Protein AF-Q8H8K0-F1 (afdb_monomer_lite)

Organism: Oryza sativa subsp. japonica (NCBI:txid39947)

InterPro domains:
  IPR007642 RNA polymerase Rpb2, domain 2 [PF04561] (46-219)
  IPR015712 DNA-directed RNA polymerase, subunit 2 [PTHR20856] (1-239)
  IPR037034 RNA polymerase Rpb2, domain 2 superfamily [G3DSA:3.90.1110.10] (23-210)

Radius of gyration: 22.29 Å; chains: 1; bounding box: 51×37×73 Å

Foldseek 3Di:
DDQWDQDPNDTHHDDKDKDFDAPDWFWFFAPVQCVVDAFWHRIKTKHWHAAPLRDTWIWIWTAGPVLWIWIWTDAPNDIDTDGLLLVLQLLDWDALVRQLLLLQQDDDPPDDSDRDDPCRPSSNVSSVVSVVVCVVVVNGHNVSSQLVQLVVCCVRDPPNVPPDSNVSSVCCCQVHQNVHDDHSVVSSSVSSVRSNVRVCVVVVVDDGDDRPDVVRMDIDDPVSVVSNVVVVCVPPPDDCVVVVCVVVPDPPPVVVVVVVVVVD

Secondary structure (DSSP, 8-state):
----EEETTEEE-PPPEEEEPBT--EEEE-GGGGGG-TTEEEEEEEEEEE-TTS-EEEEEEEEETTS-EEEEEEETTEEEEEEHHHHHHHHS---HHHHHHHHH----SSSSS---TTTHHHHHHHHHHHHHHHHHTT--SHHHHHHHHHHHHTTTSTT-TTS-HHHHHHHHHHHTSSTT---HHHHHHHHHHHHHHHHHHHTTSSPPP-TTSGGGEEEEPHHHHHHHHHHHTTT-TTTHHHHHHHHTT--THHHHHHHTTS--

pLDDT: mean 82.2, std 19.69, range [31.23, 97.56]

Sequence (264 aa):
MGGYFICGGMERLVRILILQKRNYPMGLIRGSFVNRGAGYTDKAVIIRCVQDDQSSVTIKLYYLLNGSARLGFWLGGREFLLPVGIVLKALIDTSDREIFTSLTCCYSDHYERGKGVVSTQLIGERAQIILDEVRDLSLFTRTECLLHLGKYFRSVMEGFEKDDFETVAEAVLKDYIFVHLQNNHDKFNLLIFMLQKLYAIVDQTASPDKADALQYQEVLLPGHLITVFLKVTKPSAVKLMTFFFSFLKINSIVLQKWHSMLCA

Structure (mmCIF, N/CA/C/O backbone):
data_AF-Q8H8K0-F1
#
_entry.id   AF-Q8H8K0-F1
#
loop_
_atom_site.group_PDB
_atom_site.id
_atom_site.type_symbol
_atom_site.label_atom_id
_atom_site.label_alt_id
_atom_site.label_comp_id
_atom_site.label_asym_id
_atom_site.label_entity_id
_atom_site.label_seq_id
_atom_site.pdbx_PDB_ins_code
_atom_site.Cartn_x
_atom_site.Cartn_y
_atom_site.Cartn_z
_atom_site.occupancy
_atom_site.B_iso_or_equiv
_atom_site.auth_seq_id
_atom_site.auth_comp_id
_atom_site.auth_asym_id
_atom_site.auth_atom_id
_atom_site.pdbx_PDB_model_num
ATOM 1 N N . MET A 1 1 ? 29.983 -11.858 -28.069 1.00 73.56 1 MET A N 1
ATOM 2 C CA . MET A 1 1 ? 29.303 -11.553 -26.787 1.00 73.56 1 MET A CA 1
ATOM 3 C C . MET A 1 1 ? 27.797 -11.666 -26.997 1.00 73.56 1 MET A C 1
ATOM 5 O O . MET A 1 1 ? 27.368 -11.376 -28.102 1.00 73.56 1 MET A O 1
ATOM 9 N N . GLY A 1 2 ? 27.035 -12.156 -26.011 1.00 88.38 2 GLY A N 1
ATOM 10 C CA . GLY A 1 2 ? 25.572 -12.354 -26.092 1.00 88.38 2 GLY A CA 1
ATOM 11 C C . GLY A 1 2 ? 24.766 -11.251 -25.387 1.00 88.38 2 GLY A C 1
ATOM 12 O O . GLY A 1 2 ? 25.321 -10.207 -25.058 1.00 88.38 2 GLY A O 1
ATOM 13 N N . GLY A 1 3 ? 23.472 -11.489 -25.129 1.00 85.88 3 GLY A N 1
ATOM 14 C CA . GLY A 1 3 ? 22.590 -10.550 -24.403 1.00 85.88 3 GLY A CA 1
ATOM 15 C C . GLY A 1 3 ? 21.653 -9.707 -25.280 1.00 85.88 3 GLY A C 1
ATOM 16 O O . GLY A 1 3 ? 21.046 -8.753 -24.796 1.00 85.88 3 GLY A O 1
ATOM 17 N N . TYR A 1 4 ? 21.521 -10.060 -26.556 1.00 90.44 4 TYR A N 1
ATOM 18 C CA . TYR A 1 4 ? 20.572 -9.477 -27.502 1.00 90.44 4 TYR A CA 1
ATOM 19 C C . TYR A 1 4 ? 19.625 -10.556 -28.042 1.00 90.44 4 TYR A C 1
ATOM 21 O O . TYR A 1 4 ? 19.869 -11.754 -27.910 1.00 90.44 4 TYR A O 1
ATOM 29 N N . PHE A 1 5 ? 18.534 -10.117 -28.656 1.00 90.00 5 PHE A N 1
ATOM 30 C CA . PHE A 1 5 ? 17.530 -10.946 -29.309 1.00 90.00 5 PHE A CA 1
ATOM 31 C C . PHE A 1 5 ? 17.617 -10.754 -30.818 1.00 90.00 5 PHE A C 1
ATOM 33 O O . PHE A 1 5 ? 17.837 -9.640 -31.287 1.00 90.00 5 PHE A O 1
ATOM 40 N N . ILE A 1 6 ? 17.402 -11.820 -31.584 1.00 91.75 6 ILE A N 1
ATOM 41 C CA . ILE A 1 6 ? 17.276 -11.735 -33.040 1.00 91.75 6 ILE A CA 1
ATOM 42 C C . ILE A 1 6 ? 15.785 -11.732 -33.371 1.00 91.75 6 ILE A C 1
ATOM 44 O O . ILE A 1 6 ? 15.078 -12.700 -33.100 1.00 91.75 6 ILE A O 1
ATOM 48 N N . CYS A 1 7 ? 15.292 -10.644 -33.958 1.00 87.19 7 CYS A N 1
ATOM 49 C CA . CYS A 1 7 ? 13.897 -10.524 -34.379 1.00 87.19 7 CYS A CA 1
ATOM 50 C C . CYS A 1 7 ? 13.844 -10.132 -35.854 1.00 87.19 7 CYS A C 1
ATOM 52 O O . CYS A 1 7 ? 14.186 -9.003 -36.209 1.00 87.19 7 CYS A O 1
ATOM 54 N N . GLY A 1 8 ? 13.411 -11.063 -36.711 1.00 88.06 8 GLY A N 1
ATOM 55 C CA . GLY A 1 8 ? 13.324 -10.832 -38.156 1.00 88.06 8 GLY A CA 1
ATOM 56 C C . GLY A 1 8 ? 14.678 -10.521 -38.803 1.00 88.06 8 GLY A C 1
ATOM 57 O O . GLY A 1 8 ? 14.751 -9.643 -39.654 1.00 88.06 8 GLY A O 1
ATOM 58 N N . GLY A 1 9 ? 15.751 -11.178 -38.349 1.00 89.94 9 GLY A N 1
ATOM 59 C CA . GLY A 1 9 ? 17.112 -10.980 -38.867 1.00 89.94 9 GLY A CA 1
ATOM 60 C C . GLY A 1 9 ? 17.851 -9.751 -38.326 1.00 89.94 9 GLY A C 1
ATOM 61 O O . GLY A 1 9 ? 19.005 -9.547 -38.679 1.00 89.94 9 GLY A O 1
ATOM 62 N N . MET A 1 10 ? 17.225 -8.949 -37.457 1.00 90.44 10 MET A N 1
ATOM 63 C CA . MET A 1 10 ? 17.871 -7.813 -36.792 1.00 90.44 10 MET A CA 1
ATOM 64 C C . MET A 1 10 ? 18.191 -8.131 -35.333 1.00 90.44 10 MET A C 1
ATOM 66 O O . MET A 1 10 ? 17.341 -8.663 -34.613 1.00 90.44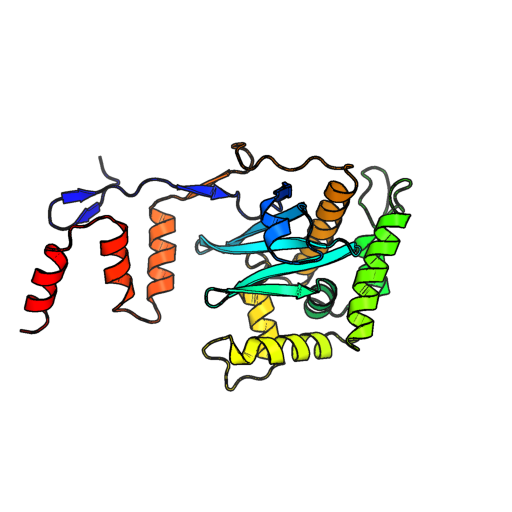 10 MET A O 1
ATOM 70 N N . GLU A 1 11 ? 19.374 -7.721 -34.883 1.00 93.25 11 GLU A N 1
ATOM 71 C CA . GLU A 1 11 ? 19.750 -7.736 -33.471 1.00 93.25 11 GLU A CA 1
ATOM 72 C C . GLU A 1 11 ? 19.026 -6.615 -32.709 1.00 93.25 11 GLU A C 1
ATOM 74 O O . GLU A 1 11 ? 18.981 -5.459 -33.134 1.00 93.25 11 GLU A O 1
ATOM 79 N N . ARG A 1 12 ? 18.425 -6.960 -31.570 1.00 89.12 12 ARG A N 1
ATOM 80 C CA . ARG A 1 12 ? 17.664 -6.055 -30.706 1.00 89.12 12 ARG A CA 1
ATOM 81 C C . ARG A 1 12 ? 18.059 -6.251 -29.256 1.00 89.12 12 ARG A C 1
ATOM 83 O O . ARG A 1 12 ? 18.178 -7.377 -28.787 1.00 89.12 12 ARG A O 1
ATOM 90 N N . LEU A 1 13 ? 18.173 -5.158 -28.514 1.00 89.94 13 LEU A N 1
ATOM 91 C CA . LEU A 1 13 ? 18.451 -5.191 -27.082 1.00 89.94 13 LEU A CA 1
ATOM 92 C C . LEU A 1 13 ? 17.283 -4.592 -26.302 1.00 89.94 13 LEU A C 1
ATOM 94 O O . LEU A 1 13 ? 16.772 -3.521 -26.634 1.00 89.94 13 LEU A O 1
ATOM 98 N N . VAL A 1 14 ? 16.878 -5.286 -25.242 1.00 88.19 14 VAL A N 1
ATOM 99 C CA . VAL A 1 14 ? 15.919 -4.767 -24.269 1.00 88.19 14 VAL A CA 1
ATOM 100 C C . VAL A 1 14 ? 16.689 -3.924 -23.264 1.00 88.19 14 VAL A C 1
ATOM 102 O O . VAL A 1 14 ? 17.615 -4.407 -22.612 1.00 88.19 14 VAL A O 1
ATOM 105 N N . ARG A 1 15 ? 16.319 -2.648 -23.153 1.00 89.69 15 ARG A N 1
ATOM 106 C CA . ARG A 1 15 ? 16.954 -1.738 -22.201 1.00 89.69 15 ARG A CA 1
ATOM 107 C C . ARG A 1 15 ? 16.557 -2.100 -20.779 1.00 89.69 15 ARG A C 1
ATOM 109 O O . ARG A 1 15 ? 15.413 -2.446 -20.500 1.00 89.69 15 ARG A O 1
ATOM 116 N N . ILE A 1 16 ? 17.527 -1.960 -19.894 1.00 91.69 16 ILE A N 1
ATOM 117 C CA . ILE A 1 16 ? 17.333 -2.028 -18.457 1.00 91.69 16 ILE A CA 1
ATOM 118 C C . ILE A 1 16 ? 16.413 -0.875 -18.016 1.00 91.69 16 ILE A C 1
ATOM 120 O O . ILE A 1 16 ? 16.580 0.255 -18.479 1.00 91.69 16 ILE A O 1
ATOM 124 N N . LEU A 1 17 ? 15.458 -1.156 -17.125 1.00 90.25 17 LEU A N 1
ATOM 125 C CA . LEU A 1 17 ? 14.512 -0.161 -16.610 1.00 90.25 17 LEU A CA 1
ATOM 126 C C . LEU A 1 17 ? 14.764 0.112 -15.129 1.00 90.25 17 LEU A C 1
ATOM 128 O O . LEU A 1 17 ? 14.979 -0.815 -14.354 1.00 90.25 17 LEU A O 1
ATOM 132 N N . ILE A 1 18 ? 14.699 1.380 -14.728 1.00 91.56 18 ILE A N 1
ATOM 133 C CA . ILE A 1 18 ? 14.771 1.778 -13.320 1.00 91.56 18 ILE A CA 1
ATOM 134 C C . ILE A 1 18 ? 13.350 1.794 -12.753 1.00 91.56 18 ILE A C 1
ATOM 136 O O . ILE A 1 18 ? 12.454 2.421 -13.317 1.00 91.56 18 ILE A O 1
ATOM 140 N N . LEU A 1 19 ? 13.147 1.094 -11.642 1.00 91.88 19 LEU A N 1
ATOM 141 C CA . LEU A 1 19 ? 11.894 0.992 -10.905 1.00 91.88 19 LEU A CA 1
ATOM 142 C C . LEU A 1 19 ? 12.071 1.461 -9.462 1.00 91.88 19 LEU A C 1
ATOM 144 O O . LEU A 1 19 ? 13.181 1.596 -8.956 1.00 91.88 19 LEU A O 1
ATOM 148 N N . GLN A 1 20 ? 10.949 1.651 -8.771 1.00 92.88 20 GLN A N 1
ATOM 149 C CA . GLN A 1 20 ? 10.941 1.806 -7.322 1.00 92.88 20 GLN A CA 1
ATOM 150 C C . GLN A 1 20 ? 11.468 0.531 -6.644 1.00 92.88 20 GLN A C 1
ATOM 152 O O . GLN A 1 20 ? 11.136 -0.591 -7.055 1.00 92.88 20 GLN A O 1
ATOM 157 N N . LYS A 1 21 ? 12.244 0.708 -5.573 1.00 94.50 21 LYS A N 1
ATOM 158 C CA . LYS A 1 21 ? 12.763 -0.381 -4.744 1.00 94.50 21 LYS A CA 1
ATOM 159 C C . LYS A 1 21 ? 11.645 -1.302 -4.259 1.00 94.50 21 LYS A C 1
ATOM 161 O O . LYS A 1 21 ? 10.624 -0.845 -3.741 1.00 94.50 21 LYS A O 1
ATOM 166 N N . ARG A 1 22 ? 11.846 -2.610 -4.437 1.00 93.94 22 ARG A N 1
ATOM 167 C CA . ARG A 1 22 ? 10.912 -3.639 -3.967 1.00 93.94 22 ARG A CA 1
ATOM 168 C C . ARG A 1 22 ? 10.806 -3.678 -2.444 1.00 93.94 22 ARG A C 1
ATOM 170 O O . ARG A 1 22 ? 11.792 -3.465 -1.745 1.00 93.94 22 ARG A O 1
ATOM 177 N N . ASN A 1 23 ? 9.610 -4.002 -1.961 1.00 95.00 23 ASN A N 1
ATOM 178 C CA . ASN A 1 23 ? 9.272 -4.323 -0.572 1.00 95.00 23 ASN A CA 1
ATOM 179 C C . ASN A 1 23 ? 9.732 -3.269 0.454 1.00 95.00 23 ASN A C 1
ATOM 181 O O . ASN A 1 23 ? 9.983 -3.588 1.610 1.00 95.00 23 ASN A O 1
ATOM 185 N N . TYR A 1 24 ? 9.836 -2.004 0.034 1.00 96.12 24 TYR A N 1
ATOM 186 C CA . TYR A 1 24 ? 10.202 -0.887 0.899 1.00 96.12 24 TYR A CA 1
ATOM 187 C C . TYR A 1 24 ? 9.085 0.171 0.894 1.00 96.12 24 TYR A C 1
ATOM 189 O O . TYR A 1 24 ? 8.768 0.706 -0.175 1.00 96.12 24 TYR A O 1
ATOM 197 N N . PRO A 1 25 ? 8.463 0.477 2.049 1.00 96.50 25 PRO A N 1
ATOM 198 C CA . PRO A 1 25 ? 7.413 1.484 2.130 1.00 96.50 25 PRO A CA 1
ATOM 199 C C . PRO A 1 25 ? 8.025 2.882 2.060 1.00 96.50 25 PRO A C 1
ATOM 201 O O . PRO A 1 25 ? 8.658 3.343 3.008 1.00 96.50 25 PRO A O 1
ATOM 204 N N . MET A 1 26 ? 7.836 3.565 0.934 1.00 96.06 26 MET A N 1
ATOM 205 C CA . MET A 1 26 ? 8.359 4.908 0.693 1.00 96.06 26 MET A CA 1
ATOM 206 C C . MET A 1 26 ? 7.352 5.981 1.070 1.00 96.06 26 MET A C 1
ATOM 208 O O . MET A 1 26 ? 6.245 6.004 0.538 1.00 96.06 26 MET A O 1
ATOM 212 N N . GLY A 1 27 ? 7.758 6.901 1.932 1.00 96.38 27 GLY A N 1
ATOM 213 C CA . GLY A 1 27 ? 7.011 8.105 2.256 1.00 96.38 27 GLY A CA 1
ATOM 214 C C . GLY A 1 27 ? 7.176 9.166 1.182 1.00 96.38 27 GLY A C 1
ATOM 215 O O . GLY A 1 27 ? 8.293 9.584 0.914 1.00 96.38 27 GLY A O 1
ATOM 216 N N . LEU A 1 28 ? 6.095 9.619 0.561 1.00 95.25 28 LEU A N 1
ATOM 217 C CA . LEU A 1 28 ? 6.145 10.568 -0.546 1.00 95.25 28 LEU A CA 1
ATOM 218 C C . LEU A 1 28 ? 5.219 11.752 -0.293 1.00 95.25 28 LEU A C 1
ATOM 220 O O . LEU A 1 28 ? 4.077 11.585 0.136 1.00 95.25 28 LEU A O 1
ATOM 224 N N . ILE A 1 29 ? 5.706 12.937 -0.656 1.00 95.38 29 ILE A N 1
ATOM 225 C CA . ILE A 1 29 ? 4.908 14.158 -0.742 1.00 95.38 29 ILE A CA 1
ATOM 226 C C . ILE A 1 29 ? 4.832 14.551 -2.215 1.00 95.38 29 ILE A C 1
ATOM 228 O O . ILE A 1 29 ? 5.855 14.828 -2.844 1.00 95.38 29 ILE A O 1
ATOM 232 N N . ARG A 1 30 ? 3.635 14.496 -2.803 1.00 93.44 30 ARG A N 1
ATOM 233 C CA . ARG A 1 30 ? 3.390 14.827 -4.211 1.00 93.44 30 ARG A CA 1
ATOM 234 C C . ARG A 1 30 ? 2.055 15.548 -4.359 1.00 93.44 30 ARG A C 1
ATOM 236 O O . ARG A 1 30 ? 1.008 14.988 -4.047 1.00 93.44 30 ARG A O 1
ATOM 243 N N . GLY A 1 31 ? 2.081 16.738 -4.962 1.00 92.19 31 GLY A N 1
ATOM 244 C CA . GLY A 1 31 ? 0.867 17.525 -5.224 1.00 92.19 31 GLY A CA 1
ATOM 245 C C . GLY A 1 31 ? -0.168 16.800 -6.094 1.00 92.19 31 GLY A C 1
ATOM 246 O O . GLY A 1 31 ? -1.363 17.029 -5.957 1.00 92.19 31 GLY A O 1
ATOM 247 N N . SER A 1 32 ? 0.260 15.841 -6.923 1.00 92.12 32 SER A N 1
ATOM 248 C CA . SER A 1 32 ? -0.650 15.028 -7.738 1.00 92.12 32 SER A CA 1
ATOM 249 C C . SER A 1 32 ? -1.569 14.105 -6.930 1.00 92.12 32 SER A C 1
ATOM 251 O O . SER A 1 32 ? -2.549 13.608 -7.481 1.00 92.12 32 SER A O 1
ATOM 253 N N . PHE A 1 33 ? -1.292 13.859 -5.645 1.00 93.25 33 PHE A N 1
ATOM 254 C CA . PHE A 1 33 ? -2.179 13.063 -4.793 1.00 93.25 33 PHE A CA 1
ATOM 255 C C . PHE A 1 33 ? -3.460 13.811 -4.420 1.00 93.25 33 PHE A C 1
ATOM 257 O O . PHE A 1 33 ? -4.511 13.178 -4.347 1.00 93.25 33 PHE A O 1
ATOM 264 N N . VAL A 1 34 ? -3.399 15.141 -4.315 1.00 93.62 34 VAL A N 1
ATOM 265 C CA . VAL A 1 34 ? -4.561 16.005 -4.049 1.00 93.62 34 VAL A CA 1
ATOM 266 C C . VAL A 1 34 ? -5.587 15.918 -5.184 1.00 93.62 34 VAL A C 1
ATOM 268 O O . VAL A 1 34 ? -6.790 15.915 -4.947 1.00 93.62 34 VAL A O 1
ATOM 271 N N . ASN A 1 35 ? -5.122 15.731 -6.424 1.00 90.88 35 ASN A N 1
ATOM 272 C CA . ASN A 1 35 ? -5.981 15.651 -7.609 1.00 90.88 35 ASN A CA 1
ATOM 273 C C . ASN A 1 35 ? -6.883 14.401 -7.650 1.00 90.88 35 ASN A C 1
ATOM 275 O O . ASN A 1 35 ? -7.688 14.275 -8.570 1.00 90.88 35 ASN A O 1
ATOM 279 N N . ARG A 1 36 ? -6.761 13.462 -6.696 1.00 87.25 36 ARG A N 1
ATOM 280 C CA . ARG A 1 36 ? -7.647 12.286 -6.621 1.00 87.25 36 ARG A CA 1
ATOM 281 C C . ARG A 1 36 ? -9.075 12.630 -6.218 1.00 87.25 36 ARG A C 1
ATOM 283 O O . ARG A 1 36 ? -9.987 11.906 -6.604 1.00 87.25 36 ARG A O 1
ATOM 290 N N . GLY A 1 37 ? -9.274 13.690 -5.443 1.00 88.12 37 GLY A N 1
ATOM 291 C CA . GLY A 1 37 ? -10.603 14.094 -5.007 1.00 88.12 37 GLY A CA 1
ATOM 292 C C . GLY A 1 37 ? -10.583 14.987 -3.775 1.00 88.12 37 GLY A C 1
ATOM 293 O O . GLY A 1 37 ? -9.548 15.189 -3.138 1.00 88.12 37 GLY A O 1
ATOM 294 N N . ALA A 1 38 ? -11.759 15.500 -3.421 1.00 85.56 38 ALA A N 1
ATOM 295 C CA . ALA A 1 38 ? -11.935 16.281 -2.206 1.00 85.56 38 ALA A CA 1
ATOM 296 C C . ALA A 1 38 ? -11.568 15.441 -0.969 1.00 85.56 38 ALA A C 1
ATOM 298 O O . ALA A 1 38 ? -11.927 14.268 -0.872 1.00 85.56 38 ALA A O 1
ATOM 299 N N . GLY A 1 39 ? -10.832 16.038 -0.031 1.00 90.75 39 GLY A N 1
ATOM 300 C CA . GLY A 1 39 ? -10.391 15.362 1.191 1.00 90.75 39 GLY A CA 1
ATOM 301 C C . GLY A 1 39 ? -9.023 14.677 1.104 1.00 90.75 39 GLY A C 1
ATOM 302 O O . GLY A 1 39 ? -8.500 14.295 2.147 1.00 90.75 39 GLY A O 1
ATOM 303 N N . TYR A 1 40 ? -8.414 14.543 -0.079 1.00 94.38 40 TYR A N 1
ATOM 304 C CA . TYR A 1 40 ? -7.066 13.975 -0.215 1.00 94.38 40 TYR A CA 1
ATOM 305 C C . TYR A 1 40 ? -5.978 15.006 0.077 1.00 94.38 40 TYR A C 1
ATOM 307 O O . TYR A 1 40 ? -6.105 16.184 -0.254 1.00 94.38 40 TYR A O 1
ATOM 315 N N . THR A 1 41 ? -4.878 14.539 0.667 1.00 95.62 41 THR A N 1
ATOM 316 C CA . THR A 1 41 ? -3.684 15.356 0.905 1.00 95.62 41 THR A CA 1
ATOM 317 C C . THR A 1 41 ? -2.567 15.033 -0.083 1.00 95.62 41 THR A C 1
ATOM 319 O O . THR A 1 41 ? -2.651 14.108 -0.892 1.00 95.62 41 THR A O 1
ATOM 322 N N . ASP A 1 42 ? -1.489 15.803 -0.003 1.00 96.06 42 ASP A N 1
ATOM 323 C CA . ASP A 1 42 ? -0.263 15.604 -0.764 1.00 96.06 42 ASP A CA 1
ATOM 324 C C . ASP A 1 42 ? 0.615 14.460 -0.229 1.00 96.06 42 ASP A C 1
ATOM 326 O O . ASP A 1 42 ? 1.653 14.179 -0.825 1.00 96.06 42 ASP A O 1
ATOM 330 N N . LYS A 1 43 ? 0.224 13.782 0.860 1.00 95.94 43 LYS A N 1
ATOM 331 C CA . LYS A 1 43 ? 1.047 12.784 1.562 1.00 95.94 43 LYS A CA 1
ATOM 332 C C . LYS A 1 43 ? 0.530 11.369 1.333 1.00 95.94 43 LYS A C 1
ATOM 334 O O . LYS A 1 43 ? -0.656 11.081 1.511 1.00 95.94 43 LYS A O 1
ATOM 339 N N . ALA A 1 44 ? 1.439 10.466 0.978 1.00 96.75 44 ALA A N 1
ATOM 340 C CA . ALA A 1 44 ? 1.141 9.044 0.875 1.00 96.75 44 ALA A CA 1
ATOM 341 C C . ALA A 1 44 ? 2.372 8.183 1.174 1.00 96.75 44 ALA A C 1
ATOM 343 O O . ALA A 1 44 ? 3.505 8.603 0.944 1.00 96.75 44 ALA A O 1
ATOM 344 N N . VAL A 1 45 ? 2.148 6.945 1.610 1.00 97.50 45 VAL A N 1
ATOM 345 C CA . VAL A 1 45 ? 3.190 5.912 1.680 1.00 97.50 45 VAL A CA 1
ATOM 346 C C . VAL A 1 45 ? 2.941 4.893 0.573 1.00 97.50 45 VAL A C 1
ATOM 348 O O . VAL A 1 45 ? 1.850 4.347 0.461 1.00 97.50 45 VAL A O 1
ATOM 351 N N . ILE A 1 46 ? 3.938 4.631 -0.268 1.00 96.81 46 ILE A N 1
ATOM 352 C CA . ILE A 1 46 ? 3.830 3.727 -1.419 1.00 96.81 46 ILE A CA 1
ATOM 353 C C . ILE A 1 46 ? 4.824 2.584 -1.272 1.00 96.81 46 ILE A C 1
ATOM 355 O O . ILE A 1 46 ? 6.014 2.820 -1.077 1.00 96.81 46 ILE A O 1
ATOM 359 N N . ILE A 1 47 ? 4.360 1.353 -1.454 1.00 97.31 47 ILE A N 1
ATOM 360 C CA . ILE A 1 47 ? 5.203 0.158 -1.484 1.00 97.31 47 ILE A CA 1
ATOM 361 C C . ILE A 1 47 ? 4.973 -0.620 -2.779 1.00 97.31 47 ILE A C 1
ATOM 363 O O . ILE A 1 47 ? 3.838 -0.855 -3.195 1.00 97.31 47 ILE A O 1
ATOM 367 N N . ARG A 1 48 ? 6.063 -1.035 -3.429 1.00 95.81 48 ARG A N 1
ATOM 368 C CA . ARG A 1 48 ? 6.028 -1.995 -4.538 1.00 95.81 48 ARG A CA 1
ATOM 369 C C . ARG A 1 48 ? 6.314 -3.384 -3.980 1.00 95.81 48 ARG A C 1
ATOM 371 O O . ARG A 1 48 ? 7.462 -3.697 -3.686 1.00 95.81 48 ARG A O 1
ATOM 378 N N . CYS A 1 49 ? 5.283 -4.203 -3.839 1.00 95.31 49 CYS A N 1
ATOM 379 C CA . CYS A 1 49 ? 5.396 -5.579 -3.377 1.00 95.31 49 CYS A CA 1
ATOM 380 C C . CYS A 1 49 ? 5.751 -6.488 -4.553 1.00 95.31 49 CYS A C 1
ATOM 382 O O . CYS A 1 49 ? 5.049 -6.465 -5.560 1.00 95.31 49 CYS A O 1
ATOM 384 N N . VAL A 1 50 ? 6.826 -7.266 -4.445 1.00 93.62 50 VAL A N 1
ATOM 385 C CA . VAL A 1 50 ? 7.294 -8.172 -5.508 1.00 93.62 50 VAL A CA 1
ATOM 386 C C . VAL A 1 50 ? 7.241 -9.610 -5.004 1.00 93.62 50 VAL A C 1
ATOM 388 O O . VAL A 1 50 ? 7.790 -9.893 -3.940 1.00 93.62 50 VAL A O 1
ATOM 391 N N . GLN A 1 51 ? 6.575 -10.483 -5.759 1.00 90.94 51 GLN A N 1
ATOM 392 C CA . GLN A 1 51 ? 6.525 -11.928 -5.532 1.00 90.94 51 GLN A CA 1
ATOM 393 C C . GLN A 1 51 ? 7.811 -12.613 -6.026 1.00 90.94 51 GLN A C 1
ATOM 395 O O . GLN A 1 51 ? 8.600 -12.033 -6.778 1.00 90.94 51 GLN A O 1
ATOM 400 N N . ASP A 1 52 ? 7.998 -13.878 -5.651 1.00 88.06 52 ASP A N 1
ATOM 401 C CA . ASP A 1 52 ? 9.165 -14.680 -6.050 1.00 88.06 52 ASP A CA 1
ATOM 402 C C . ASP A 1 52 ? 9.289 -14.839 -7.574 1.00 88.06 52 ASP A C 1
ATOM 404 O O . ASP A 1 52 ? 10.387 -14.914 -8.126 1.00 88.06 52 ASP A O 1
ATOM 408 N N . ASP A 1 53 ? 8.161 -14.797 -8.280 1.00 85.88 53 ASP A N 1
ATOM 409 C CA . ASP A 1 53 ? 8.082 -14.884 -9.737 1.00 85.88 53 ASP A CA 1
ATOM 410 C C . ASP A 1 53 ? 8.299 -13.546 -10.470 1.00 85.88 53 ASP A C 1
ATOM 412 O O . ASP A 1 53 ? 8.041 -13.440 -11.671 1.00 85.88 53 ASP A O 1
ATOM 416 N N . GLN A 1 54 ? 8.773 -12.521 -9.754 1.00 87.50 54 GLN A N 1
ATOM 417 C CA . GLN A 1 54 ? 9.004 -11.154 -10.235 1.00 87.50 54 GLN A CA 1
ATOM 418 C C . GLN A 1 54 ? 7.740 -10.368 -10.609 1.00 87.50 54 GLN A C 1
ATOM 420 O O . GLN A 1 54 ? 7.852 -9.206 -11.016 1.00 87.50 54 GLN A O 1
ATOM 425 N N . SER A 1 55 ? 6.541 -10.933 -10.439 1.00 87.31 55 SER A N 1
ATOM 426 C CA . SER A 1 55 ? 5.312 -10.153 -10.550 1.00 87.31 55 SER A CA 1
ATOM 427 C C . SER A 1 55 ? 5.213 -9.170 -9.383 1.00 87.31 55 SER A C 1
ATOM 429 O O . SER A 1 55 ? 5.661 -9.445 -8.268 1.00 87.31 55 SER A O 1
ATOM 431 N N . SER A 1 56 ? 4.693 -7.971 -9.646 1.00 90.81 56 SER A N 1
ATOM 432 C CA . SER A 1 56 ? 4.665 -6.916 -8.636 1.00 90.81 56 SER A CA 1
ATOM 433 C C . SER A 1 56 ? 3.333 -6.202 -8.568 1.00 90.81 56 SER A C 1
ATOM 435 O O . SER A 1 56 ? 2.778 -5.837 -9.602 1.00 90.81 56 SER A O 1
ATOM 437 N N . VAL A 1 57 ? 2.893 -5.921 -7.346 1.00 93.19 57 VAL A N 1
ATOM 438 C CA . VAL A 1 57 ? 1.704 -5.126 -7.045 1.00 93.19 57 VAL A CA 1
ATOM 439 C C . VAL A 1 57 ? 2.129 -3.904 -6.243 1.00 93.19 57 VAL A C 1
ATOM 441 O O . VAL A 1 57 ? 2.855 -4.007 -5.255 1.00 93.19 57 VAL A O 1
ATOM 444 N N . THR A 1 58 ? 1.697 -2.724 -6.678 1.00 94.81 58 THR A N 1
ATOM 445 C CA . THR A 1 58 ? 1.959 -1.475 -5.958 1.00 94.81 58 THR A CA 1
ATOM 446 C C . THR A 1 58 ? 0.769 -1.124 -5.082 1.00 94.81 58 THR A C 1
ATOM 448 O O . THR A 1 58 ? -0.346 -0.979 -5.581 1.00 94.81 58 THR A O 1
ATOM 451 N N . ILE A 1 59 ? 1.035 -0.928 -3.794 1.00 96.75 59 ILE A N 1
ATOM 452 C CA . ILE A 1 59 ? 0.056 -0.507 -2.794 1.00 96.75 59 ILE A CA 1
ATOM 453 C C . ILE A 1 59 ? 0.387 0.913 -2.364 1.00 96.75 59 ILE A C 1
ATOM 455 O O . ILE A 1 59 ? 1.553 1.264 -2.163 1.00 96.75 59 ILE A O 1
ATOM 459 N N . LYS A 1 60 ? -0.645 1.741 -2.240 1.00 96.50 60 LYS A N 1
ATOM 460 C CA . LYS A 1 60 ? -0.523 3.158 -1.903 1.00 96.50 60 LYS A CA 1
ATOM 461 C C . LYS A 1 60 ? -1.434 3.478 -0.734 1.00 96.50 60 LYS A C 1
ATOM 463 O O . LYS A 1 60 ? -2.618 3.195 -0.785 1.00 96.50 60 LYS A O 1
ATOM 468 N N . LEU A 1 61 ? -0.892 4.079 0.306 1.00 97.56 61 LEU A N 1
ATOM 469 C CA . LEU A 1 61 ? -1.619 4.464 1.501 1.00 97.56 61 LEU A CA 1
ATOM 470 C C . LEU A 1 61 ? -1.733 5.986 1.527 1.00 97.56 61 LEU A C 1
ATOM 472 O O . LEU A 1 61 ? -0.730 6.674 1.707 1.00 97.56 61 LEU A O 1
ATOM 476 N N . TYR A 1 62 ? -2.936 6.502 1.301 1.00 97.19 62 TYR A N 1
ATOM 477 C CA . TYR A 1 62 ? -3.215 7.935 1.230 1.00 97.19 62 TYR A CA 1
ATOM 478 C C . TYR A 1 62 ? -3.657 8.476 2.577 1.00 97.19 62 TYR A C 1
ATOM 480 O O . TYR A 1 62 ? -4.520 7.874 3.215 1.00 97.19 62 TYR A O 1
ATOM 488 N N . TYR A 1 63 ? -3.127 9.637 2.957 1.00 96.50 63 TYR A N 1
ATOM 489 C CA . TYR A 1 63 ? -3.634 10.394 4.096 1.00 96.50 63 TYR A CA 1
ATOM 490 C C . TYR A 1 63 ? -4.753 11.343 3.660 1.00 96.50 63 TYR A C 1
ATOM 492 O O . TYR A 1 63 ? -4.619 12.050 2.651 1.00 96.50 63 TYR A O 1
ATOM 500 N N . LEU A 1 64 ? -5.847 11.365 4.418 1.00 95.81 64 LEU A N 1
ATOM 501 C CA . LEU A 1 64 ? -6.987 12.246 4.184 1.00 95.81 64 LEU A CA 1
ATOM 502 C C . LEU A 1 64 ? -6.996 13.400 5.193 1.00 95.81 64 LEU A C 1
ATOM 504 O O . LEU A 1 64 ? -6.497 13.286 6.309 1.00 95.81 64 LEU A O 1
ATOM 508 N N . LEU A 1 65 ? -7.608 14.519 4.805 1.00 93.06 65 LEU A N 1
ATOM 509 C CA . LEU A 1 65 ? -7.736 15.721 5.636 1.00 93.06 65 LEU A CA 1
ATOM 510 C C . LEU A 1 65 ? -8.507 15.469 6.937 1.00 93.06 65 LEU A C 1
ATOM 512 O O . LEU A 1 65 ? -8.263 16.152 7.924 1.00 93.06 65 LEU A O 1
ATOM 516 N N . ASN A 1 66 ? -9.404 14.481 6.949 1.00 90.94 66 ASN A N 1
ATOM 517 C CA . ASN A 1 66 ? -10.157 14.087 8.137 1.00 90.94 66 ASN A CA 1
ATOM 518 C C . ASN A 1 66 ? -9.344 13.240 9.134 1.00 90.94 66 ASN A C 1
ATOM 520 O O . ASN A 1 66 ? -9.899 12.834 10.141 1.00 90.94 66 ASN A O 1
ATOM 524 N N . GLY A 1 67 ? -8.072 12.924 8.862 1.00 90.56 67 GLY A N 1
ATOM 525 C CA . GLY A 1 67 ? -7.236 12.088 9.732 1.00 90.56 67 GLY A CA 1
ATOM 526 C C . GLY A 1 67 ? -7.311 10.580 9.459 1.00 90.56 67 GLY A C 1
ATOM 527 O O . GLY A 1 67 ? -6.470 9.833 9.965 1.00 90.56 67 GLY A O 1
ATOM 528 N N . SER A 1 68 ? -8.253 10.134 8.618 1.00 93.81 68 SER A N 1
ATOM 529 C CA . SER A 1 68 ? -8.337 8.745 8.153 1.00 93.81 68 SER A CA 1
ATOM 530 C C . SER A 1 68 ? -7.309 8.465 7.044 1.00 93.81 68 SER A C 1
ATOM 532 O O . SER A 1 68 ? -6.605 9.353 6.546 1.00 93.81 68 SER A O 1
ATOM 534 N N . ALA A 1 69 ? -7.217 7.201 6.643 1.00 95.75 69 ALA A N 1
ATOM 535 C CA . ALA A 1 69 ? -6.341 6.741 5.581 1.00 95.75 69 ALA A CA 1
ATOM 536 C C . ALA A 1 69 ? -7.065 5.782 4.625 1.00 95.75 69 ALA A C 1
ATOM 538 O O . ALA A 1 69 ? -7.954 5.019 5.016 1.00 95.75 69 ALA A O 1
ATOM 539 N N . ARG A 1 70 ? -6.659 5.802 3.349 1.00 96.31 70 ARG A N 1
ATOM 540 C CA . ARG A 1 70 ? -7.187 4.919 2.295 1.00 96.31 70 ARG A CA 1
ATOM 541 C C . ARG A 1 70 ? -6.081 4.056 1.718 1.00 96.31 70 ARG A C 1
ATOM 543 O O . ARG A 1 70 ? -5.065 4.582 1.264 1.00 96.31 70 ARG A O 1
ATOM 550 N N . LEU A 1 71 ? -6.297 2.746 1.693 1.00 97.12 71 LEU A N 1
ATOM 551 C CA . LEU A 1 71 ? -5.407 1.797 1.041 1.00 97.12 71 LEU A CA 1
ATOM 552 C C . LEU A 1 71 ? -5.833 1.606 -0.412 1.00 97.12 71 LEU A C 1
ATOM 554 O O . LEU A 1 71 ? -6.951 1.190 -0.693 1.00 97.12 71 LEU A O 1
ATOM 558 N N . GLY A 1 72 ? -4.918 1.903 -1.322 1.00 95.50 72 GLY A N 1
ATOM 559 C CA . GLY A 1 72 ? -5.095 1.852 -2.758 1.00 95.50 72 GLY A CA 1
ATOM 560 C C . GLY A 1 72 ? -4.309 0.732 -3.420 1.00 95.50 72 GLY A C 1
ATOM 561 O O . GLY A 1 72 ? -3.112 0.590 -3.167 1.00 95.50 72 GLY A O 1
ATOM 562 N N . PHE A 1 73 ? -4.952 -0.014 -4.313 1.00 94.50 73 PHE A N 1
ATOM 563 C CA . PHE A 1 73 ? -4.300 -0.996 -5.181 1.00 94.50 73 PHE A CA 1
ATOM 564 C C . PHE A 1 73 ? -4.965 -1.036 -6.561 1.00 94.50 73 PHE A C 1
ATOM 566 O O . PHE A 1 73 ? -6.090 -0.572 -6.745 1.00 94.50 73 PHE A O 1
ATOM 573 N N . TRP A 1 74 ? -4.247 -1.563 -7.552 1.00 90.25 74 TRP A N 1
ATOM 574 C CA . TRP A 1 74 ? -4.717 -1.641 -8.935 1.00 90.25 74 TRP A CA 1
ATOM 575 C C . TRP A 1 74 ? -5.321 -3.010 -9.239 1.00 90.25 74 TRP A C 1
ATOM 577 O O . TRP A 1 74 ? -4.677 -4.032 -9.014 1.00 90.25 74 TRP A O 1
ATOM 587 N N . LEU A 1 75 ? -6.532 -3.018 -9.795 1.00 87.31 75 LEU A N 1
ATOM 588 C CA . LEU A 1 75 ? -7.256 -4.217 -10.218 1.00 87.31 75 LEU A CA 1
ATOM 589 C C . LEU A 1 75 ? -8.116 -3.878 -11.448 1.00 87.31 75 LEU A C 1
ATOM 591 O O . LEU A 1 75 ? -8.818 -2.870 -11.460 1.00 87.31 75 LEU A O 1
ATOM 595 N N . GLY A 1 76 ? -8.053 -4.700 -12.502 1.00 80.75 76 GLY A N 1
ATOM 596 C CA . GLY A 1 76 ? -8.899 -4.536 -13.697 1.00 80.75 76 GLY A CA 1
ATOM 597 C C . GLY A 1 76 ? -8.740 -3.189 -14.419 1.00 80.75 76 GLY A C 1
ATOM 598 O O . GLY A 1 76 ? -9.715 -2.629 -14.907 1.00 80.75 76 GLY A O 1
ATOM 599 N N . GLY A 1 77 ? -7.530 -2.614 -14.431 1.00 82.19 77 GLY A N 1
ATOM 600 C CA . GLY A 1 77 ? -7.258 -1.328 -15.090 1.00 82.19 77 GLY A CA 1
ATOM 601 C C . GLY A 1 77 ? -7.743 -0.086 -14.331 1.00 82.19 77 GLY A C 1
ATOM 602 O O . GLY A 1 77 ? -7.615 1.023 -14.848 1.00 82.19 77 GLY A O 1
ATOM 603 N N . ARG A 1 78 ? -8.251 -0.244 -13.104 1.00 88.56 78 ARG A N 1
ATOM 604 C CA . ARG A 1 78 ? -8.638 0.858 -12.214 1.00 88.56 78 ARG A CA 1
ATOM 605 C C . ARG A 1 78 ? -7.991 0.725 -10.838 1.00 88.56 78 ARG A C 1
ATOM 607 O O . ARG A 1 78 ? -7.588 -0.360 -10.422 1.00 88.56 78 ARG A O 1
ATOM 614 N N . GLU A 1 79 ? -7.870 1.848 -10.142 1.00 91.00 79 GLU A N 1
ATOM 615 C CA . GLU A 1 79 ? -7.374 1.890 -8.767 1.00 91.00 79 GLU A CA 1
ATOM 616 C C . GLU A 1 79 ? -8.559 1.851 -7.801 1.00 91.00 79 GLU A C 1
ATOM 618 O O . GLU A 1 79 ? -9.466 2.678 -7.890 1.00 91.00 79 GLU A O 1
ATOM 623 N N . PHE A 1 80 ? -8.545 0.892 -6.884 1.00 93.75 80 PHE A N 1
ATOM 624 C CA . PHE A 1 80 ? -9.530 0.769 -5.818 1.00 93.75 80 PHE A CA 1
ATOM 625 C C . PHE A 1 80 ? -8.972 1.299 -4.519 1.00 93.75 80 PHE A C 1
ATOM 627 O O . PHE A 1 80 ? -7.796 1.095 -4.241 1.00 93.75 80 PHE A O 1
ATOM 634 N N . LEU A 1 81 ? -9.825 1.945 -3.726 1.00 94.38 81 LEU A N 1
ATOM 635 C CA . LEU A 1 81 ? -9.461 2.602 -2.477 1.00 94.38 81 LEU A CA 1
ATOM 636 C C . LEU A 1 81 ? -10.343 2.052 -1.359 1.00 94.38 81 LEU A C 1
ATOM 638 O O . LEU A 1 81 ? -11.562 2.197 -1.400 1.00 94.38 81 LEU A O 1
ATOM 642 N N . LEU A 1 82 ? -9.722 1.427 -0.366 1.00 94.88 82 LEU A N 1
ATOM 643 C CA . LEU A 1 82 ? -10.397 0.819 0.774 1.00 94.88 82 LEU A CA 1
ATOM 644 C C . LEU A 1 82 ? -10.116 1.613 2.058 1.00 94.88 82 LEU A C 1
ATOM 646 O O . LEU A 1 82 ? -8.981 2.059 2.257 1.00 94.88 82 LEU A O 1
ATOM 650 N N . PRO A 1 83 ? -11.109 1.786 2.952 1.00 95.25 83 PRO A N 1
ATOM 651 C CA . PRO A 1 83 ? -10.848 2.236 4.316 1.00 95.25 83 PRO A CA 1
ATOM 652 C C . PRO A 1 83 ? -9.863 1.286 5.000 1.00 95.25 83 PRO A C 1
ATOM 654 O O . PRO A 1 83 ? -10.053 0.067 4.989 1.00 95.25 83 PRO A O 1
ATOM 657 N N . VAL A 1 84 ? -8.812 1.834 5.607 1.00 95.44 84 VAL A N 1
ATOM 658 C CA . VAL A 1 84 ? -7.736 1.007 6.176 1.00 95.44 84 VAL A CA 1
ATOM 659 C C . VAL A 1 84 ? -8.221 0.171 7.361 1.00 95.44 84 VAL A C 1
ATOM 661 O O . VAL A 1 84 ? -7.783 -0.967 7.513 1.00 95.44 84 VAL A O 1
ATOM 664 N N . GLY A 1 85 ? -9.176 0.684 8.142 1.00 94.19 85 GLY A N 1
ATOM 665 C CA . GLY A 1 85 ? -9.775 -0.055 9.254 1.00 94.19 85 GLY A CA 1
ATOM 666 C C . GLY A 1 85 ? -10.438 -1.369 8.818 1.00 94.19 85 GLY A C 1
ATOM 667 O O . GLY A 1 85 ? -10.240 -2.390 9.473 1.00 94.19 85 GLY A O 1
ATOM 668 N N . ILE A 1 86 ? -11.129 -1.384 7.667 1.00 95.19 86 ILE A N 1
ATOM 669 C CA . ILE A 1 86 ? -11.725 -2.615 7.114 1.00 95.19 86 ILE A CA 1
ATOM 670 C C . ILE A 1 86 ? -10.631 -3.613 6.736 1.00 95.19 86 ILE A C 1
ATOM 672 O O . ILE A 1 86 ? -10.751 -4.798 7.029 1.00 95.19 86 ILE A O 1
ATOM 676 N N . VAL A 1 87 ? -9.549 -3.148 6.102 1.00 95.69 87 VAL A N 1
ATOM 677 C CA . VAL A 1 87 ? -8.449 -4.031 5.686 1.00 95.69 87 VAL A CA 1
ATOM 678 C C . VAL A 1 87 ? -7.757 -4.652 6.902 1.00 95.69 87 VAL A C 1
ATOM 680 O O . VAL A 1 87 ? -7.486 -5.849 6.893 1.00 95.69 87 VAL A O 1
ATOM 683 N N . LEU A 1 88 ? -7.516 -3.875 7.964 1.00 95.25 88 LEU A N 1
ATOM 684 C CA . LEU A 1 88 ? -6.912 -4.373 9.205 1.00 95.25 88 LEU A CA 1
ATOM 685 C C . LEU A 1 88 ? -7.756 -5.483 9.847 1.00 95.25 88 LEU A C 1
ATOM 687 O O . LEU A 1 88 ? -7.219 -6.554 10.124 1.00 95.25 88 LEU A O 1
ATOM 691 N N . LYS A 1 89 ? -9.070 -5.265 9.999 1.00 94.62 89 LYS A N 1
ATOM 692 C CA . LYS A 1 89 ? -9.996 -6.274 10.545 1.00 94.62 89 LYS A CA 1
ATOM 693 C C . LYS A 1 89 ? -10.201 -7.482 9.629 1.00 94.62 89 LYS A C 1
ATOM 695 O O . LYS A 1 89 ? -10.471 -8.578 10.105 1.00 94.62 89 LYS A O 1
ATOM 700 N N . ALA A 1 90 ? -10.091 -7.307 8.312 1.00 95.12 90 ALA A N 1
ATOM 701 C CA . ALA A 1 90 ? -10.242 -8.409 7.363 1.00 95.12 90 ALA A CA 1
ATOM 702 C C . ALA A 1 90 ? -9.025 -9.356 7.364 1.00 95.12 90 ALA A C 1
ATOM 704 O O . ALA A 1 90 ? -9.176 -10.563 7.155 1.00 95.12 90 ALA A O 1
ATOM 705 N N . LEU A 1 91 ? -7.819 -8.828 7.619 1.00 94.31 91 LEU A N 1
ATOM 706 C CA . LEU A 1 91 ? -6.585 -9.619 7.644 1.00 94.31 91 LEU A CA 1
ATOM 707 C C . LEU A 1 91 ? -6.555 -10.614 8.812 1.00 94.31 91 LEU A C 1
ATOM 709 O O . LEU A 1 91 ? -6.189 -11.772 8.607 1.00 94.31 91 LEU A O 1
ATOM 713 N N . ILE A 1 92 ? -6.923 -10.181 10.019 1.00 94.44 92 ILE A N 1
ATOM 714 C CA . ILE A 1 92 ? -6.849 -10.982 11.251 1.00 94.44 92 ILE A CA 1
ATOM 715 C C . ILE A 1 92 ? -8.042 -10.643 12.134 1.00 94.44 92 ILE A C 1
ATOM 717 O O . ILE A 1 92 ? -8.459 -9.487 12.200 1.00 94.44 92 ILE A O 1
ATOM 721 N N . ASP A 1 93 ? -8.544 -11.646 12.851 1.00 92.94 93 ASP A N 1
ATOM 722 C CA . ASP A 1 93 ? -9.543 -11.438 13.891 1.00 92.94 93 ASP A CA 1
ATOM 723 C C . ASP A 1 93 ? -8.921 -10.643 15.047 1.00 92.94 93 ASP A C 1
ATOM 725 O O . ASP A 1 93 ? -8.075 -11.149 15.784 1.00 92.94 93 ASP A O 1
ATOM 729 N N . THR A 1 94 ? -9.251 -9.355 15.116 1.00 90.44 94 THR A N 1
ATOM 730 C CA . THR A 1 94 ? -8.627 -8.383 16.020 1.00 90.44 94 THR A CA 1
ATOM 731 C C . THR A 1 94 ? -9.680 -7.474 16.627 1.00 90.44 94 THR A C 1
ATOM 733 O O . THR A 1 94 ? -10.654 -7.086 15.976 1.00 90.44 94 THR A O 1
ATOM 736 N N . SER A 1 95 ? -9.472 -7.102 17.887 1.00 91.06 95 SER A N 1
ATOM 737 C CA . SER A 1 95 ? -10.339 -6.141 18.572 1.00 91.06 95 SER A CA 1
ATOM 738 C C . SER A 1 95 ? -9.941 -4.694 18.263 1.00 91.06 95 SER A C 1
ATOM 740 O O . SER A 1 95 ? -8.767 -4.385 18.049 1.00 91.06 95 SER A O 1
ATOM 742 N N . ASP A 1 96 ? -10.899 -3.764 18.335 1.00 90.56 96 ASP A N 1
ATOM 743 C CA . ASP A 1 96 ? -10.638 -2.320 18.187 1.00 90.56 96 ASP A CA 1
ATOM 744 C C . ASP A 1 96 ? -9.526 -1.841 19.137 1.00 90.56 96 ASP A C 1
ATOM 746 O O . ASP A 1 96 ? -8.694 -1.005 18.781 1.00 90.56 96 ASP A O 1
ATOM 750 N N . ARG A 1 97 ? -9.473 -2.416 20.347 1.00 89.75 97 ARG A N 1
ATOM 751 C CA . ARG A 1 97 ? -8.445 -2.118 21.348 1.00 89.75 97 ARG A CA 1
ATOM 752 C C . ARG A 1 97 ? -7.058 -2.565 20.900 1.00 89.75 97 ARG A C 1
ATOM 754 O O . ARG A 1 97 ? -6.096 -1.835 21.137 1.00 89.75 97 ARG A O 1
ATOM 761 N N . GLU A 1 98 ? -6.934 -3.741 20.296 1.00 90.31 98 GLU A N 1
ATOM 762 C CA . GLU A 1 98 ? -5.656 -4.232 19.775 1.00 90.31 98 GLU A CA 1
ATOM 763 C C . GLU A 1 98 ? -5.169 -3.348 18.637 1.00 90.31 98 GLU A C 1
ATOM 765 O O . GLU A 1 98 ? -4.029 -2.900 18.685 1.00 90.31 98 GLU A O 1
ATOM 770 N N . ILE A 1 99 ? -6.044 -2.997 17.690 1.00 90.88 99 ILE A N 1
ATOM 771 C CA . ILE A 1 99 ? -5.708 -2.088 16.586 1.00 90.88 99 ILE A CA 1
ATOM 772 C C . ILE A 1 99 ? -5.260 -0.725 17.127 1.00 90.88 99 ILE A C 1
ATOM 774 O O . ILE A 1 99 ? -4.200 -0.225 16.748 1.00 90.88 99 ILE A O 1
ATOM 778 N N . PHE A 1 100 ? -6.018 -0.145 18.062 1.00 90.75 100 PHE A N 1
ATOM 779 C CA . PHE A 1 100 ? -5.668 1.121 18.707 1.00 90.75 100 PHE A CA 1
ATOM 780 C C . PHE A 1 100 ? -4.310 1.049 19.414 1.00 90.75 100 PHE A C 1
ATOM 782 O O . PHE A 1 100 ? -3.480 1.954 19.289 1.00 90.75 100 PHE A O 1
ATOM 789 N N . THR A 1 101 ? -4.072 -0.041 20.145 1.00 89.06 101 THR A N 1
ATOM 790 C CA . THR A 1 101 ? -2.815 -0.264 20.863 1.00 89.06 101 THR A CA 1
ATOM 791 C C . THR A 1 101 ? -1.662 -0.398 19.874 1.00 89.06 101 THR A C 1
ATOM 793 O O . THR A 1 101 ? -0.670 0.303 20.022 1.00 89.06 101 THR A O 1
ATOM 796 N N . SER A 1 102 ? -1.807 -1.202 18.820 1.00 87.31 102 SER A N 1
ATOM 797 C CA . SER A 1 102 ? -0.796 -1.377 17.775 1.00 87.31 102 SER A CA 1
ATOM 798 C C . SER A 1 102 ? -0.460 -0.073 17.055 1.00 87.31 102 SER A C 1
ATOM 800 O O . SER A 1 102 ? 0.712 0.178 16.798 1.00 87.31 102 SER A O 1
ATOM 802 N N . LEU A 1 103 ? -1.447 0.783 16.772 1.00 85.38 103 LEU A N 1
ATOM 803 C CA . LEU A 1 103 ? -1.207 2.091 16.151 1.00 85.38 103 LEU A CA 1
ATOM 804 C C . LEU A 1 103 ? -0.476 3.054 17.088 1.00 85.38 103 LEU A C 1
ATOM 806 O O . LEU A 1 103 ? 0.451 3.740 16.660 1.00 85.38 103 LEU A O 1
ATOM 810 N N . THR A 1 104 ? -0.868 3.078 18.362 1.00 81.38 104 THR A N 1
ATOM 811 C CA . THR A 1 104 ? -0.322 3.997 19.374 1.00 81.38 104 THR A CA 1
ATOM 812 C C . THR A 1 104 ? 1.042 3.541 19.911 1.00 81.38 104 THR A C 1
ATOM 814 O O . THR A 1 104 ? 1.825 4.351 20.410 1.00 81.38 104 THR A O 1
ATOM 817 N N . CYS A 1 105 ? 1.354 2.247 19.820 1.00 70.25 105 CYS A N 1
ATOM 818 C CA . CYS A 1 105 ? 2.646 1.688 20.198 1.00 70.25 105 CYS A CA 1
ATOM 819 C C . CYS A 1 105 ? 3.707 2.011 19.139 1.00 70.25 105 CYS A C 1
ATOM 821 O O . CYS A 1 105 ? 3.961 1.224 18.228 1.00 70.25 105 CYS A O 1
ATOM 823 N N . CYS A 1 106 ? 4.367 3.158 19.282 1.00 56.78 106 CYS A N 1
ATOM 824 C CA . CYS A 1 106 ? 5.614 3.439 18.577 1.00 56.78 106 CYS A CA 1
ATOM 825 C C . CYS A 1 106 ? 6.774 2.742 19.304 1.00 56.78 106 CYS A C 1
ATOM 827 O O . CYS A 1 106 ? 6.904 2.861 20.522 1.00 56.78 106 CYS A O 1
ATOM 829 N N . TYR A 1 107 ? 7.612 2.013 18.568 1.00 48.66 107 TYR A N 1
ATOM 830 C CA . TYR A 1 107 ? 8.808 1.374 19.117 1.00 48.66 107 TYR A CA 1
ATOM 831 C C . TYR A 1 107 ? 9.807 2.459 19.558 1.00 48.66 107 TYR A C 1
ATOM 833 O O . TYR A 1 107 ? 10.286 3.225 18.723 1.00 48.66 107 TYR A O 1
ATOM 841 N N . SER A 1 108 ? 10.095 2.566 20.857 1.00 42.03 108 SER A N 1
ATOM 842 C CA . SER A 1 108 ? 11.201 3.375 21.380 1.00 42.03 108 SER A CA 1
ATOM 843 C C . SER A 1 108 ? 12.398 2.467 21.649 1.00 42.03 108 SER A C 1
ATOM 845 O O . SER A 1 108 ? 12.270 1.497 22.388 1.00 42.03 108 SER A O 1
ATOM 847 N N . ASP A 1 109 ? 13.561 2.791 21.080 1.00 40.72 109 ASP A N 1
ATOM 848 C CA . ASP A 1 109 ? 14.801 1.988 21.136 1.00 40.72 109 ASP A CA 1
ATOM 849 C C . ASP A 1 109 ? 15.396 1.778 22.547 1.00 40.72 109 ASP A C 1
ATOM 851 O O . ASP A 1 109 ? 16.399 1.083 22.716 1.00 40.72 109 ASP A O 1
ATOM 855 N N . HIS A 1 110 ? 14.786 2.337 23.592 1.00 40.12 110 HIS A N 1
ATOM 856 C CA . HIS A 1 110 ? 15.238 2.182 24.969 1.00 40.12 110 HIS A CA 1
ATOM 857 C C . HIS A 1 110 ? 14.080 1.714 25.856 1.00 40.12 110 HIS A C 1
ATOM 859 O O . HIS A 1 110 ? 13.198 2.500 26.187 1.00 40.12 110 HIS A O 1
ATOM 865 N N . TYR A 1 111 ? 14.149 0.441 26.262 1.00 39.00 111 TYR A N 1
ATOM 866 C CA . TYR A 1 111 ? 13.225 -0.269 27.156 1.00 39.00 111 TYR A CA 1
ATOM 867 C C . TYR A 1 111 ? 11.810 -0.525 26.598 1.00 39.00 111 TYR A C 1
ATOM 869 O O . TYR A 1 111 ? 11.319 0.185 25.731 1.00 39.00 111 TYR A O 1
ATOM 877 N N . GLU A 1 112 ? 11.233 -1.638 27.070 1.00 43.47 112 GLU A N 1
ATOM 878 C CA . GLU A 1 112 ? 9.902 -2.228 26.835 1.00 43.47 112 GLU A CA 1
ATOM 879 C C . GLU A 1 112 ? 8.814 -1.310 26.261 1.00 43.47 112 GLU A C 1
ATOM 881 O O . GLU A 1 112 ? 8.787 -0.138 26.599 1.00 43.47 112 GLU A O 1
ATOM 886 N N . ARG A 1 113 ? 7.857 -1.886 25.497 1.00 43.25 113 ARG A N 1
ATOM 887 C CA . ARG A 1 113 ? 6.619 -1.267 24.950 1.00 43.25 113 ARG A CA 1
ATOM 888 C C . ARG A 1 113 ? 6.125 -0.054 25.766 1.00 43.25 113 ARG A C 1
ATOM 890 O O . ARG A 1 113 ? 5.190 -0.154 26.560 1.00 43.25 113 ARG A O 1
ATOM 897 N N . GLY A 1 114 ? 6.743 1.097 25.542 1.00 43.22 114 GLY A N 1
ATOM 898 C CA . GLY A 1 114 ? 6.533 2.308 26.315 1.00 43.22 114 GLY A CA 1
ATOM 899 C C . GLY A 1 114 ? 5.674 3.264 25.512 1.00 43.22 114 GLY A C 1
ATOM 900 O O . GLY A 1 114 ? 5.905 3.470 24.322 1.00 43.22 114 GLY A O 1
ATOM 901 N N . LYS A 1 115 ? 4.659 3.856 26.146 1.00 44.75 115 LYS A N 1
ATOM 902 C CA . LYS A 1 115 ? 3.888 4.955 25.548 1.00 44.75 115 LYS A CA 1
ATOM 903 C C . LYS A 1 115 ? 4.849 6.101 25.204 1.00 44.75 115 LYS A C 1
ATOM 905 O O . LYS A 1 115 ? 5.336 6.778 26.105 1.00 44.75 115 LYS A O 1
ATOM 910 N N . GLY A 1 116 ? 5.107 6.318 23.914 1.00 45.22 116 GLY A N 1
ATOM 911 C CA . GLY A 1 116 ? 5.941 7.420 23.430 1.00 45.22 116 GLY A CA 1
ATOM 912 C C . GLY A 1 116 ? 5.417 8.779 23.911 1.00 45.22 116 GLY A C 1
ATOM 913 O O . GLY A 1 116 ? 4.234 9.088 23.767 1.00 45.22 116 GLY A O 1
ATOM 914 N N . VAL A 1 117 ? 6.303 9.584 24.498 1.00 44.25 117 VAL A N 1
ATOM 915 C CA . VAL A 1 117 ? 5.959 10.758 25.321 1.00 44.25 117 VAL A CA 1
ATOM 916 C C . VAL A 1 117 ? 5.636 12.028 24.511 1.00 44.25 117 VAL A C 1
ATOM 918 O O . VAL A 1 117 ? 5.201 13.006 25.102 1.00 44.25 117 VAL A O 1
ATOM 921 N N . VAL A 1 118 ? 5.770 12.061 23.174 1.00 41.00 118 VAL A N 1
ATOM 922 C CA . VAL A 1 118 ? 5.624 13.342 22.424 1.00 41.00 118 VAL A CA 1
ATOM 923 C C . VAL A 1 118 ? 4.764 13.276 21.141 1.00 41.00 118 VAL A C 1
ATOM 925 O O . VAL A 1 118 ? 4.616 14.272 20.448 1.00 41.00 118 VAL A O 1
ATOM 928 N N . SER A 1 119 ? 4.090 12.163 20.830 1.00 49.44 119 SER A N 1
ATOM 929 C CA . SER A 1 119 ? 3.200 12.086 19.641 1.00 49.44 119 SER A CA 1
ATOM 930 C C . SER A 1 119 ? 1.928 11.249 19.830 1.00 49.44 119 SER A C 1
ATOM 932 O O . SER A 1 119 ? 1.180 11.007 18.886 1.00 49.44 119 SER A O 1
ATOM 934 N N . THR A 1 120 ? 1.637 10.817 21.057 1.00 58.94 120 THR A N 1
ATOM 935 C CA . THR A 1 120 ? 0.592 9.821 21.341 1.00 58.94 120 THR A CA 1
ATOM 936 C C . THR A 1 120 ? -0.842 10.348 21.252 1.00 58.94 120 THR A C 1
ATOM 938 O O . THR A 1 120 ? -1.732 9.568 20.924 1.00 58.94 120 THR A O 1
ATOM 941 N N . GLN A 1 121 ? -1.096 11.639 21.504 1.00 64.44 121 GLN A N 1
ATOM 942 C CA . GLN A 1 121 ? -2.468 12.176 21.488 1.00 64.44 121 GLN A CA 1
ATOM 943 C C . GLN A 1 121 ? -3.035 12.299 20.067 1.00 64.44 121 GLN A C 1
ATOM 945 O O . GLN A 1 121 ? -4.081 11.722 19.789 1.00 64.44 121 GLN A O 1
ATOM 950 N N . LEU A 1 122 ? -2.309 12.943 19.145 1.00 76.81 122 LEU A N 1
ATOM 951 C CA . LEU A 1 122 ? -2.759 13.119 17.755 1.00 76.81 122 LEU A CA 1
ATOM 952 C C . LEU A 1 122 ? -2.892 11.784 17.008 1.00 76.81 122 LEU A C 1
ATOM 954 O O . LEU A 1 122 ? -3.823 11.590 16.228 1.00 76.81 122 LEU A O 1
ATOM 958 N N . ILE A 1 123 ? -1.976 10.840 17.254 1.00 81.38 123 ILE A N 1
ATOM 959 C CA . ILE A 1 123 ? -2.072 9.483 16.695 1.00 81.38 123 ILE A CA 1
ATOM 960 C C . ILE A 1 123 ? -3.284 8.753 17.283 1.00 81.38 123 ILE A C 1
ATOM 962 O O . ILE A 1 123 ? -3.994 8.074 16.545 1.00 81.38 123 ILE A O 1
ATOM 966 N N . GLY A 1 124 ? -3.552 8.925 18.582 1.00 84.31 124 GLY A N 1
ATOM 967 C CA . GLY A 1 124 ? -4.726 8.364 19.247 1.00 84.31 124 GLY A CA 1
ATOM 968 C C . GLY A 1 124 ? -6.040 8.872 18.650 1.00 84.31 124 GLY A C 1
ATOM 969 O O . GLY A 1 124 ? -6.908 8.065 18.329 1.00 84.31 124 GLY A O 1
ATOM 970 N N . GLU A 1 125 ? -6.169 10.179 18.424 1.00 88.50 125 GLU A N 1
ATOM 971 C CA . GLU A 1 125 ? -7.346 10.778 17.777 1.00 88.50 125 GLU A CA 1
ATOM 972 C C . GLU A 1 125 ? -7.545 10.234 16.355 1.00 88.50 125 GLU A C 1
ATOM 974 O O . GLU A 1 125 ? -8.634 9.794 15.998 1.00 88.50 125 GLU A O 1
ATOM 979 N N . ARG A 1 126 ? -6.481 10.163 15.547 1.00 90.31 126 ARG A N 1
ATOM 980 C CA . ARG A 1 126 ? -6.552 9.594 14.187 1.00 90.31 126 ARG A CA 1
ATOM 981 C C . ARG A 1 126 ? -6.902 8.106 14.190 1.00 90.31 126 ARG A C 1
ATOM 983 O O . ARG A 1 126 ? -7.659 7.650 13.334 1.00 90.31 126 ARG A O 1
ATOM 990 N N . ALA A 1 127 ? -6.378 7.348 15.152 1.00 89.94 127 ALA A N 1
ATOM 991 C CA . ALA A 1 127 ? -6.722 5.943 15.329 1.00 89.94 127 ALA A CA 1
ATOM 992 C C . ALA A 1 127 ? -8.201 5.774 15.708 1.00 89.94 127 ALA A C 1
ATOM 994 O O . ALA A 1 127 ? -8.855 4.880 15.176 1.00 89.94 127 ALA A O 1
ATOM 995 N N . GLN A 1 128 ? -8.743 6.648 16.564 1.00 91.69 128 GLN A N 1
ATOM 996 C CA . GLN A 1 128 ? -10.177 6.676 16.866 1.00 91.69 128 GLN A CA 1
ATOM 997 C C . GLN A 1 128 ? -11.002 6.956 15.612 1.00 91.69 128 GLN A C 1
ATOM 999 O O . GLN A 1 128 ? -11.916 6.193 15.335 1.00 91.69 128 GLN A O 1
ATOM 1004 N N . ILE A 1 129 ? -10.612 7.931 14.786 1.00 93.88 129 ILE A N 1
ATOM 1005 C CA . ILE A 1 129 ? -11.308 8.245 13.526 1.00 93.88 129 ILE A CA 1
ATOM 1006 C C . ILE A 1 129 ? -11.367 7.028 12.588 1.00 93.88 129 ILE A C 1
ATOM 1008 O O . ILE A 1 129 ? -12.409 6.757 11.996 1.00 93.88 129 ILE A O 1
ATOM 1012 N N . ILE A 1 130 ? -10.274 6.264 12.463 1.00 93.69 130 ILE A N 1
ATOM 1013 C CA . ILE A 1 130 ? -10.264 5.028 11.658 1.00 93.69 130 ILE A CA 1
ATOM 1014 C C . ILE A 1 130 ? -11.234 3.982 12.224 1.00 93.69 130 ILE A C 1
ATOM 1016 O O . ILE A 1 130 ? -11.906 3.292 11.457 1.00 93.69 130 ILE A O 1
ATOM 1020 N N . LEU A 1 131 ? -11.277 3.823 13.547 1.00 93.38 131 LEU A N 1
ATOM 1021 C CA . LEU A 1 131 ? -12.139 2.839 14.206 1.00 93.38 131 LEU A CA 1
ATOM 1022 C C . LEU A 1 131 ? -13.615 3.249 14.160 1.00 93.38 131 LEU A C 1
ATOM 1024 O O . LEU A 1 131 ? -14.474 2.399 13.927 1.00 93.38 131 LEU A O 1
ATOM 1028 N N . ASP A 1 132 ? -13.904 4.536 14.325 1.00 93.94 132 ASP A N 1
ATOM 1029 C CA . ASP A 1 132 ? -15.252 5.087 14.241 1.00 93.94 132 ASP A CA 1
ATOM 1030 C C . ASP A 1 132 ? -15.805 4.953 12.817 1.00 93.94 132 ASP A C 1
ATOM 1032 O O . ASP A 1 132 ? -16.939 4.519 12.655 1.00 93.94 132 ASP A O 1
ATOM 1036 N N . GLU A 1 133 ? -14.984 5.143 11.778 1.00 93.12 133 GLU A N 1
ATOM 1037 C CA . GLU A 1 133 ? -15.397 4.904 10.387 1.00 93.12 133 GLU A CA 1
ATOM 1038 C C . GLU A 1 133 ? -15.842 3.448 10.140 1.00 93.12 133 GLU A C 1
ATOM 1040 O O . GLU A 1 133 ? -16.783 3.181 9.392 1.00 93.12 133 GLU A O 1
ATOM 1045 N N . VAL A 1 134 ? -15.181 2.481 10.778 1.00 91.75 134 VAL A N 1
ATOM 1046 C CA . VAL A 1 134 ? -15.570 1.065 10.696 1.00 91.75 134 VAL A CA 1
ATOM 1047 C C . VAL A 1 134 ? -16.857 0.798 11.485 1.00 91.75 134 VAL A C 1
ATOM 1049 O O . VAL A 1 134 ? -17.694 0.002 11.049 1.00 91.75 134 VAL A O 1
ATOM 1052 N N . ARG A 1 135 ? -17.037 1.477 12.624 1.00 92.25 135 ARG A N 1
ATOM 1053 C CA . ARG A 1 135 ? -18.251 1.395 13.445 1.00 92.25 135 ARG A CA 1
ATOM 1054 C C . ARG A 1 135 ? -19.461 1.995 12.731 1.00 92.25 135 ARG A C 1
ATOM 1056 O O . ARG A 1 135 ? -20.531 1.396 12.788 1.00 92.25 135 ARG A O 1
ATOM 1063 N N . ASP A 1 136 ? -19.288 3.101 12.015 1.00 93.06 136 ASP A N 1
ATOM 1064 C CA . ASP A 1 136 ? -20.337 3.739 11.211 1.00 93.06 136 ASP A CA 1
ATOM 1065 C C . ASP A 1 136 ? -20.850 2.805 10.106 1.00 93.06 136 ASP A C 1
ATOM 1067 O O . ASP A 1 136 ? -22.037 2.789 9.784 1.00 93.06 136 ASP A O 1
ATOM 1071 N N . LEU A 1 137 ? -19.970 1.954 9.571 1.00 89.88 137 LEU A N 1
ATOM 1072 C CA . LEU A 1 137 ? -20.324 0.908 8.609 1.00 89.88 137 LEU A CA 1
ATOM 1073 C C . LEU A 1 137 ? -20.929 -0.347 9.259 1.00 89.88 137 LEU A C 1
ATOM 1075 O O . LEU A 1 137 ? -21.309 -1.273 8.546 1.00 89.88 137 LEU A O 1
ATOM 1079 N N . SER A 1 138 ? -21.044 -0.380 10.591 1.00 91.19 138 SER A N 1
ATOM 1080 C CA . SER A 1 138 ? -21.556 -1.515 11.371 1.00 91.19 138 SER A CA 1
ATOM 1081 C C . SER A 1 138 ? -20.805 -2.829 11.104 1.00 91.19 138 SER A C 1
ATOM 1083 O O . SER A 1 138 ? -21.412 -3.897 11.086 1.00 91.19 138 SER A O 1
ATOM 1085 N N . LEU A 1 139 ? -19.486 -2.749 10.878 1.00 90.25 139 LEU A N 1
ATOM 1086 C CA . LEU A 1 139 ? -18.615 -3.905 10.642 1.00 90.25 139 LEU A CA 1
ATOM 1087 C C . LEU A 1 139 ? -17.780 -4.195 11.896 1.00 90.25 139 LEU A C 1
ATOM 1089 O O . LEU A 1 139 ? -16.782 -3.526 12.183 1.00 90.25 139 LEU A O 1
ATOM 1093 N N . PHE A 1 140 ? -18.175 -5.204 12.663 1.00 87.50 140 PHE A N 1
ATOM 1094 C CA . PHE A 1 140 ? -17.545 -5.524 13.943 1.00 87.50 140 PHE A CA 1
ATOM 1095 C C . PHE A 1 140 ? -16.637 -6.740 13.847 1.00 87.50 140 PHE A C 1
ATOM 1097 O O . PHE A 1 140 ? -15.543 -6.714 14.411 1.00 87.50 140 PHE A O 1
ATOM 1104 N N . THR A 1 141 ? -17.062 -7.768 13.113 1.00 91.25 141 THR A N 1
ATOM 1105 C CA . THR A 1 141 ? -16.340 -9.042 13.012 1.00 91.25 141 THR A CA 1
ATOM 1106 C C . THR A 1 141 ? -15.479 -9.132 11.751 1.00 91.25 141 THR A C 1
ATOM 1108 O O . THR A 1 141 ? -15.733 -8.464 10.740 1.00 91.25 141 THR A O 1
ATOM 1111 N N . ARG A 1 142 ? -14.460 -10.004 11.779 1.00 93.75 142 ARG A N 1
ATOM 1112 C CA . ARG A 1 142 ? -13.651 -10.323 10.589 1.00 93.75 142 ARG A CA 1
ATOM 1113 C C . ARG A 1 142 ? -14.528 -10.820 9.438 1.00 93.75 142 ARG A C 1
AT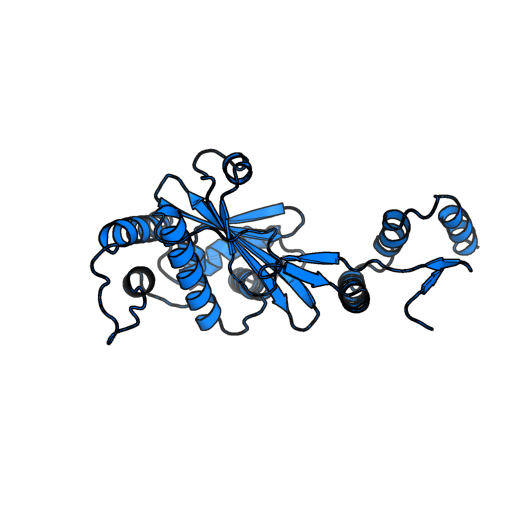OM 1115 O O . ARG A 1 142 ? -14.356 -10.379 8.304 1.00 93.75 142 ARG A O 1
ATOM 1122 N N . THR A 1 143 ? -15.480 -11.703 9.732 1.00 93.44 143 THR A N 1
ATOM 1123 C CA . THR A 1 143 ? -16.380 -12.298 8.737 1.00 93.44 143 THR A CA 1
ATOM 1124 C C . THR A 1 143 ? -17.239 -11.241 8.050 1.00 93.44 143 THR A C 1
ATOM 1126 O O . THR A 1 143 ? -17.324 -11.220 6.826 1.00 93.44 143 THR A O 1
ATOM 1129 N N . GLU A 1 144 ? -17.801 -10.291 8.800 1.00 93.62 144 GLU A N 1
ATOM 1130 C CA . GLU A 1 144 ? -18.549 -9.163 8.227 1.00 93.62 144 GLU A CA 1
ATOM 1131 C C . GLU A 1 144 ? -17.682 -8.309 7.295 1.00 93.62 144 GLU A C 1
ATOM 1133 O O . GLU A 1 144 ? -18.117 -7.952 6.197 1.00 93.62 144 GLU A O 1
ATOM 1138 N N . CYS A 1 145 ? -16.436 -8.024 7.691 1.00 93.94 145 CYS A N 1
ATOM 1139 C CA . CYS A 1 145 ? -15.494 -7.272 6.862 1.00 93.94 145 CYS A CA 1
ATOM 1140 C C . CYS A 1 145 ? -15.166 -8.015 5.557 1.00 93.94 145 CYS A C 1
ATOM 1142 O O . CYS A 1 145 ? -15.157 -7.405 4.485 1.00 93.94 145 CYS A O 1
ATOM 1144 N N . LEU A 1 146 ? -14.938 -9.331 5.627 1.00 94.38 146 LEU A N 1
ATOM 1145 C CA . LEU A 1 146 ? -14.700 -10.173 4.452 1.00 94.38 146 LEU A CA 1
ATOM 1146 C C . LEU A 1 146 ? -15.925 -10.210 3.539 1.00 94.38 146 LEU A C 1
ATOM 1148 O O . LEU A 1 146 ? -15.794 -9.975 2.343 1.00 94.38 146 LEU A O 1
ATOM 1152 N N . LEU A 1 147 ? -17.125 -10.408 4.084 1.00 94.44 147 LEU A N 1
ATOM 1153 C CA . LEU A 1 147 ? -18.364 -10.394 3.305 1.00 94.44 147 LEU A CA 1
ATOM 1154 C C . LEU A 1 147 ? -18.584 -9.048 2.605 1.00 94.44 147 LEU A C 1
ATOM 1156 O O . LEU A 1 147 ? -19.000 -9.018 1.445 1.00 94.44 147 LEU A O 1
ATOM 1160 N N . HIS A 1 148 ? -18.290 -7.934 3.279 1.00 93.56 148 HIS A N 1
ATOM 1161 C CA . HIS A 1 148 ? -18.384 -6.598 2.694 1.00 93.56 148 HIS A CA 1
ATOM 1162 C C . HIS A 1 148 ? -17.410 -6.422 1.517 1.00 93.56 148 HIS A C 1
ATOM 1164 O O . HIS A 1 148 ? -17.814 -5.980 0.438 1.00 93.56 148 HIS A O 1
ATOM 1170 N N . LEU A 1 149 ? -16.145 -6.824 1.686 1.00 93.56 149 LEU A N 1
ATOM 1171 C CA . LEU A 1 149 ? -15.146 -6.792 0.612 1.00 93.56 149 LEU A CA 1
ATOM 1172 C C . LEU A 1 149 ? -15.529 -7.723 -0.546 1.00 93.56 149 LEU A C 1
ATOM 1174 O O . LEU A 1 149 ? -15.476 -7.321 -1.707 1.00 93.56 149 LEU A O 1
ATOM 1178 N N . GLY A 1 150 ? -15.977 -8.937 -0.237 1.00 92.31 150 GLY A N 1
ATOM 1179 C CA . GLY A 1 150 ? -16.389 -9.938 -1.212 1.00 92.31 150 GLY A CA 1
ATOM 1180 C C . GLY A 1 150 ? -17.534 -9.454 -2.091 1.00 92.31 150 GLY A C 1
ATOM 1181 O O . GLY A 1 150 ? -17.457 -9.549 -3.313 1.00 92.31 150 GLY A O 1
ATOM 1182 N N . LYS A 1 151 ? -18.574 -8.853 -1.498 1.00 91.50 151 LYS A N 1
ATOM 1183 C CA . LYS A 1 151 ? -19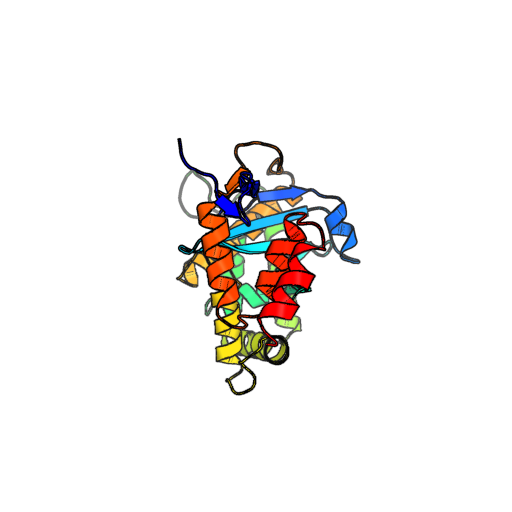.692 -8.253 -2.249 1.00 91.50 151 LYS A CA 1
ATOM 1184 C C . LYS A 1 151 ? -19.222 -7.162 -3.210 1.00 91.50 151 LYS A C 1
ATOM 1186 O O . LYS A 1 151 ? -19.727 -7.083 -4.327 1.00 91.50 151 LYS A O 1
ATOM 1191 N N . TYR A 1 152 ? -18.260 -6.344 -2.788 1.00 90.44 152 TYR A N 1
ATOM 1192 C CA . TYR A 1 152 ? -17.733 -5.250 -3.599 1.00 90.44 152 TYR A CA 1
ATOM 1193 C C . TYR A 1 152 ? -16.856 -5.740 -4.764 1.00 90.44 152 TYR A C 1
ATOM 1195 O O . TYR A 1 152 ? -16.939 -5.194 -5.863 1.00 90.44 152 TYR A O 1
ATOM 1203 N N . PHE A 1 153 ? -16.045 -6.782 -4.552 1.00 90.31 153 PHE A N 1
ATOM 1204 C CA . PHE A 1 153 ? -15.085 -7.268 -5.551 1.00 90.31 153 PHE A CA 1
ATOM 1205 C C . PHE A 1 153 ? -15.577 -8.432 -6.416 1.00 90.31 153 PHE A C 1
ATOM 1207 O O . PHE A 1 153 ? -14.999 -8.658 -7.478 1.00 90.31 153 PHE A O 1
ATOM 1214 N N . ARG A 1 154 ? -16.665 -9.121 -6.051 1.00 87.62 154 ARG A N 1
ATOM 1215 C CA . ARG A 1 154 ? -17.205 -10.252 -6.831 1.00 87.62 154 ARG A CA 1
ATOM 1216 C C . ARG A 1 154 ? -17.548 -9.887 -8.274 1.00 87.62 154 ARG A C 1
ATOM 1218 O O . ARG A 1 154 ? -17.282 -10.671 -9.169 1.00 87.62 154 ARG A O 1
ATOM 1225 N N . SER A 1 155 ? -18.108 -8.701 -8.511 1.00 85.38 155 SER A N 1
ATOM 1226 C CA . SER A 1 155 ? -18.431 -8.231 -9.869 1.00 85.38 155 SER A CA 1
ATOM 1227 C C . SER A 1 155 ? -17.213 -7.732 -10.651 1.00 85.38 155 SER A C 1
ATOM 1229 O O . SER A 1 155 ? -17.301 -7.484 -11.849 1.00 85.38 155 SER A O 1
ATOM 1231 N N . VAL A 1 156 ? -16.088 -7.527 -9.967 1.00 85.00 156 VAL A N 1
ATOM 1232 C CA . VAL A 1 156 ? -14.863 -6.954 -10.532 1.00 85.00 156 VAL A CA 1
ATOM 1233 C C . VAL A 1 156 ? -13.876 -8.043 -10.923 1.00 85.00 156 VAL A C 1
ATOM 1235 O O . VAL A 1 156 ? -13.156 -7.893 -11.908 1.00 85.00 156 VAL A O 1
ATOM 1238 N N . MET A 1 157 ? -13.795 -9.101 -10.121 1.00 81.19 157 MET A N 1
ATOM 1239 C CA . MET A 1 157 ? -12.873 -10.201 -10.348 1.00 81.19 157 MET A CA 1
ATOM 1240 C C . MET A 1 157 ? -13.453 -11.185 -11.359 1.00 81.19 157 MET A C 1
ATOM 1242 O O . MET A 1 157 ? -14.452 -11.853 -11.104 1.00 81.19 157 MET A O 1
ATOM 1246 N N . GLU A 1 158 ? -12.784 -11.302 -12.502 1.00 74.94 158 GLU A N 1
ATOM 1247 C CA . GLU A 1 158 ? -13.099 -12.319 -13.501 1.00 74.94 158 GLU A CA 1
ATOM 1248 C C . GLU A 1 158 ? -12.860 -13.723 -12.918 1.00 74.94 158 GLU A C 1
ATOM 1250 O O . GLU A 1 158 ? -11.823 -13.987 -12.310 1.00 74.94 158 GLU A O 1
ATOM 1255 N N . GLY A 1 159 ? -13.822 -14.632 -13.103 1.00 75.56 159 GLY A N 1
ATOM 1256 C CA . GLY A 1 159 ? -13.710 -16.038 -12.690 1.00 75.56 159 GLY A CA 1
ATOM 1257 C C . GLY A 1 159 ? -14.316 -16.389 -11.327 1.00 75.56 159 GLY A C 1
ATOM 1258 O O . GLY A 1 159 ? -14.541 -17.567 -11.079 1.00 75.56 159 GLY A O 1
ATOM 1259 N N . PHE A 1 160 ? -14.672 -15.401 -10.500 1.00 78.88 160 PHE A N 1
ATOM 1260 C CA . PHE A 1 160 ? -15.205 -15.607 -9.142 1.00 78.88 160 PHE A CA 1
ATOM 1261 C C . PHE A 1 160 ? -16.736 -15.473 -9.043 1.00 78.88 160 PHE A C 1
ATOM 1263 O O . PHE A 1 160 ? -17.305 -15.328 -7.961 1.00 78.88 160 PHE A O 1
ATOM 1270 N N . GLU A 1 161 ? -17.450 -15.515 -10.171 1.00 76.56 161 GLU A N 1
ATOM 1271 C CA . GLU A 1 161 ? -18.904 -15.295 -10.196 1.00 76.56 161 GLU A CA 1
ATOM 1272 C C . GLU A 1 161 ? -19.688 -16.332 -9.383 1.00 76.56 161 GLU A C 1
ATOM 1274 O O . GLU A 1 161 ? -20.768 -16.020 -8.879 1.00 76.56 161 GLU A O 1
ATOM 1279 N N . LYS A 1 162 ? -19.156 -17.550 -9.236 1.00 79.25 162 LYS A N 1
ATOM 1280 C CA . LYS A 1 162 ? -19.817 -18.676 -8.559 1.00 79.25 162 LYS A CA 1
ATOM 1281 C C . LYS A 1 162 ? -19.311 -18.932 -7.142 1.00 79.25 162 LYS A C 1
ATOM 1283 O O . LYS A 1 162 ? -19.937 -19.718 -6.441 1.00 79.25 162 LYS A O 1
ATOM 1288 N N . ASP A 1 163 ? -18.232 -18.270 -6.742 1.00 84.94 163 ASP A N 1
ATOM 1289 C CA . ASP A 1 163 ? -17.604 -18.498 -5.447 1.00 84.94 163 ASP A CA 1
ATOM 1290 C C . ASP A 1 163 ? -18.298 -17.710 -4.332 1.00 84.94 163 ASP A C 1
ATOM 1292 O O . ASP A 1 163 ? -19.005 -16.716 -4.562 1.00 84.94 163 ASP A O 1
ATOM 1296 N N . ASP A 1 164 ? -18.080 -18.167 -3.102 1.00 90.31 164 ASP A N 1
ATOM 1297 C CA . ASP A 1 164 ? -18.584 -17.509 -1.906 1.00 90.31 164 ASP A CA 1
ATOM 1298 C C . ASP A 1 164 ? -17.875 -16.173 -1.679 1.00 90.31 164 ASP A C 1
ATOM 1300 O O . ASP A 1 164 ? -16.680 -16.011 -1.934 1.00 90.31 164 ASP A O 1
ATOM 1304 N N . PHE A 1 165 ? -18.613 -15.192 -1.154 1.00 92.12 165 PHE A N 1
ATOM 1305 C CA . PHE A 1 165 ? -18.092 -13.839 -0.947 1.00 92.12 165 PHE A CA 1
ATOM 1306 C C . PHE A 1 165 ? -16.840 -13.813 -0.055 1.00 92.12 165 PHE A C 1
ATOM 1308 O O . PHE A 1 165 ? -15.941 -13.008 -0.291 1.00 92.12 165 PHE A O 1
ATOM 1315 N N . GLU A 1 166 ? -16.761 -14.695 0.943 1.00 92.12 166 GLU A N 1
ATOM 1316 C CA . GLU A 1 166 ? -15.590 -14.812 1.817 1.00 92.12 166 GLU A CA 1
ATOM 1317 C C . GLU A 1 166 ? -14.356 -15.269 1.039 1.00 92.12 166 GLU A C 1
ATOM 1319 O O . GLU A 1 166 ? -13.306 -14.637 1.130 1.00 92.12 166 GLU A O 1
ATOM 1324 N N . THR A 1 167 ? -14.500 -16.293 0.194 1.00 92.06 167 THR A N 1
ATOM 1325 C CA . THR A 1 167 ? -13.420 -16.798 -0.661 1.00 92.06 167 THR A CA 1
ATOM 1326 C C . THR A 1 167 ? -12.921 -15.727 -1.626 1.00 92.06 167 THR A C 1
ATOM 1328 O O . THR A 1 167 ? -11.712 -15.571 -1.797 1.00 92.06 167 THR A O 1
ATOM 1331 N N . VAL A 1 168 ? -13.828 -14.930 -2.206 1.00 92.94 168 VAL A N 1
ATOM 1332 C CA . VAL A 1 168 ? -13.450 -13.789 -3.057 1.00 92.94 168 VAL A CA 1
ATOM 1333 C C . VAL A 1 168 ? -12.634 -12.765 -2.269 1.00 92.94 168 VAL A C 1
ATOM 1335 O O . VAL A 1 168 ? -11.596 -12.303 -2.740 1.00 92.94 168 VAL A O 1
ATOM 1338 N N . ALA A 1 169 ? -13.066 -12.410 -1.059 1.00 93.44 169 ALA A N 1
ATOM 1339 C CA . ALA A 1 169 ? -12.346 -11.449 -0.229 1.00 93.44 169 ALA A CA 1
ATOM 1340 C C . ALA A 1 169 ? -10.958 -11.961 0.179 1.00 93.44 169 ALA A C 1
ATOM 1342 O O . ALA A 1 169 ? -9.982 -11.212 0.113 1.00 93.44 169 ALA A O 1
ATOM 1343 N N . GLU A 1 170 ? -10.845 -13.237 0.547 1.00 93.31 170 GLU A N 1
ATOM 1344 C CA . GLU A 1 170 ? -9.559 -13.862 0.855 1.00 93.31 170 GLU A CA 1
ATOM 1345 C C . GLU A 1 170 ? -8.634 -13.894 -0.365 1.00 93.31 170 GLU A C 1
ATOM 1347 O O . GLU A 1 170 ? -7.446 -13.591 -0.229 1.00 93.31 170 GLU A O 1
ATOM 1352 N N . ALA A 1 171 ? -9.167 -14.154 -1.563 1.00 92.56 171 ALA A N 1
ATOM 1353 C CA . ALA A 1 171 ? -8.412 -14.054 -2.809 1.00 92.56 171 ALA A CA 1
ATOM 1354 C C . ALA A 1 171 ? -7.901 -12.623 -3.050 1.00 92.56 171 ALA A C 1
ATOM 1356 O O . ALA A 1 171 ? -6.719 -12.439 -3.337 1.00 92.56 171 ALA A O 1
ATOM 1357 N N . VAL A 1 172 ? -8.727 -11.589 -2.832 1.00 93.19 172 VAL A N 1
ATOM 1358 C CA . VAL A 1 172 ? -8.289 -10.181 -2.939 1.00 93.19 172 VAL A CA 1
ATOM 1359 C C . VAL A 1 172 ? -7.135 -9.884 -1.977 1.00 93.19 172 VAL A C 1
ATOM 1361 O O . VAL A 1 172 ? -6.114 -9.312 -2.372 1.00 93.19 172 VAL A O 1
ATOM 1364 N N . LEU A 1 173 ? -7.274 -10.278 -0.709 1.00 93.88 173 LEU A N 1
ATOM 1365 C CA . LEU A 1 173 ? -6.243 -10.058 0.307 1.00 93.88 173 LEU A CA 1
ATOM 1366 C C . LEU A 1 173 ? -4.956 -10.828 -0.006 1.00 93.88 173 LEU A C 1
ATOM 1368 O O . LEU A 1 173 ? -3.860 -10.346 0.283 1.00 93.88 173 LEU A O 1
ATOM 1372 N N . LYS A 1 174 ? -5.062 -12.018 -0.596 1.00 93.31 174 LYS A N 1
ATOM 1373 C CA . LYS A 1 174 ? -3.916 -12.846 -0.968 1.00 93.31 174 LYS A CA 1
ATOM 1374 C C . LYS A 1 174 ? -3.184 -12.303 -2.196 1.00 93.31 174 LYS A C 1
ATOM 1376 O O . LYS A 1 174 ? -1.967 -12.127 -2.133 1.00 93.31 174 LYS A O 1
ATOM 1381 N N . ASP A 1 175 ? -3.920 -11.994 -3.258 1.00 90.50 175 ASP A N 1
ATOM 1382 C CA . ASP A 1 175 ? -3.368 -11.739 -4.591 1.00 90.50 175 ASP A CA 1
ATOM 1383 C C . ASP A 1 175 ? -3.047 -10.264 -4.854 1.00 90.50 175 ASP A C 1
ATOM 1385 O O . ASP A 1 175 ? -2.256 -9.965 -5.749 1.00 90.50 175 ASP A O 1
ATOM 1389 N N . TYR A 1 176 ? -3.607 -9.336 -4.067 1.00 92.38 176 TYR A N 1
ATOM 1390 C CA . TYR A 1 176 ? -3.394 -7.895 -4.258 1.00 92.38 176 TYR A CA 1
ATOM 1391 C C . TYR A 1 176 ? -2.822 -7.183 -3.032 1.00 92.38 176 TYR A C 1
ATOM 1393 O O . TYR A 1 176 ? -2.094 -6.199 -3.187 1.00 92.38 176 TYR A O 1
ATOM 1401 N N . ILE A 1 177 ? -3.094 -7.662 -1.814 1.00 95.19 177 ILE A N 1
ATOM 1402 C CA . ILE A 1 177 ? -2.633 -7.005 -0.583 1.00 95.19 177 ILE A CA 1
ATOM 1403 C C . ILE A 1 177 ? -1.347 -7.661 -0.067 1.00 95.19 177 ILE A C 1
ATOM 1405 O O . ILE A 1 177 ? -1.312 -8.834 0.295 1.00 95.19 177 ILE A O 1
ATOM 1409 N N . PHE A 1 178 ? -0.272 -6.872 -0.028 1.00 96.06 178 PHE A N 1
ATOM 1410 C CA . PHE A 1 178 ? 1.077 -7.232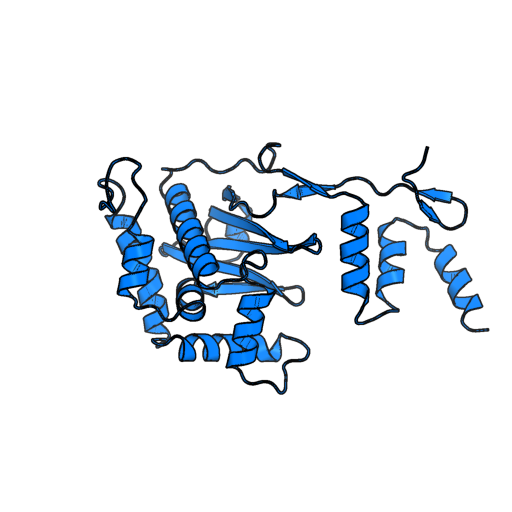 0.416 1.00 96.06 178 PHE A CA 1
ATOM 1411 C C . PHE A 1 178 ? 1.541 -8.602 -0.080 1.00 96.06 178 PHE A C 1
ATOM 1413 O O . PHE A 1 178 ? 1.989 -9.439 0.692 1.00 96.06 178 PHE A O 1
ATOM 1420 N N . VAL A 1 179 ? 1.482 -8.800 -1.397 1.00 94.31 179 VAL A N 1
ATOM 1421 C CA . VAL A 1 179 ? 1.710 -10.090 -2.077 1.00 94.31 179 VAL A CA 1
ATOM 1422 C C . VAL A 1 179 ? 3.059 -10.768 -1.818 1.00 94.31 179 VAL A C 1
ATOM 1424 O O . VAL A 1 179 ? 3.227 -11.942 -2.117 1.00 94.31 179 VAL A O 1
ATOM 1427 N N . HIS A 1 180 ? 4.030 -10.022 -1.295 1.00 94.44 180 HIS A N 1
ATOM 1428 C CA . HIS A 1 180 ? 5.348 -10.527 -0.915 1.00 94.44 180 HIS A CA 1
ATOM 1429 C C . HIS A 1 180 ? 5.340 -11.257 0.441 1.00 94.44 180 HIS A C 1
ATOM 1431 O O . HIS A 1 180 ? 6.318 -11.913 0.784 1.00 94.44 180 HIS A O 1
ATOM 1437 N N . LEU A 1 181 ? 4.258 -11.134 1.217 1.00 95.00 181 LEU A N 1
ATOM 1438 C CA . LEU A 1 181 ? 4.068 -11.780 2.512 1.00 95.00 181 LEU A CA 1
ATOM 1439 C C . LEU A 1 181 ? 3.006 -12.873 2.388 1.00 95.00 181 LEU A C 1
ATOM 1441 O O . LEU A 1 181 ? 1.930 -12.640 1.838 1.00 95.00 181 LEU A O 1
ATOM 1445 N N . GLN A 1 182 ? 3.296 -14.050 2.941 1.00 90.81 182 GLN A N 1
ATOM 1446 C CA . GLN A 1 182 ? 2.363 -15.182 2.933 1.00 90.81 182 GLN A CA 1
ATOM 1447 C C . GLN A 1 182 ? 1.428 -15.174 4.147 1.00 90.81 182 GLN A C 1
ATOM 1449 O O . GLN A 1 182 ? 0.267 -15.558 4.038 1.00 90.81 182 GLN A O 1
ATOM 1454 N N . ASN A 1 183 ? 1.916 -14.715 5.300 1.00 94.94 183 ASN A N 1
ATOM 1455 C CA . ASN A 1 183 ? 1.166 -14.723 6.549 1.00 94.94 183 ASN A CA 1
ATOM 1456 C C . ASN A 1 183 ? 0.368 -13.424 6.734 1.00 94.94 183 ASN A C 1
ATOM 1458 O O . ASN A 1 183 ? 0.919 -12.327 6.626 1.00 94.94 183 ASN A O 1
ATOM 1462 N N . ASN A 1 184 ? -0.915 -13.539 7.080 1.00 94.31 184 ASN A N 1
ATOM 1463 C CA . ASN A 1 184 ? -1.781 -12.384 7.328 1.00 94.31 184 ASN A CA 1
ATOM 1464 C C . ASN A 1 184 ? -1.346 -11.566 8.556 1.00 94.31 184 ASN A C 1
ATOM 1466 O O . ASN A 1 184 ? -1.516 -10.347 8.553 1.00 94.31 184 ASN A O 1
ATOM 1470 N N . HIS A 1 185 ? -0.715 -12.200 9.553 1.00 94.81 185 HIS A N 1
ATOM 1471 C CA . HIS A 1 185 ? -0.109 -11.503 10.696 1.00 94.81 185 HIS A CA 1
ATOM 1472 C C . HIS A 1 185 ? 0.963 -10.499 10.270 1.00 94.81 185 HIS A C 1
ATOM 1474 O O . HIS A 1 185 ? 0.951 -9.348 10.707 1.00 94.81 185 HIS A O 1
ATOM 1480 N N . ASP A 1 186 ? 1.834 -10.888 9.342 1.00 95.75 186 ASP A N 1
ATOM 1481 C CA . ASP A 1 186 ? 2.891 -10.004 8.851 1.00 95.75 186 ASP A CA 1
ATOM 1482 C C . ASP A 1 186 ? 2.318 -8.886 7.975 1.00 95.75 186 ASP A C 1
ATOM 1484 O O . ASP A 1 186 ? 2.767 -7.742 8.056 1.00 95.75 186 ASP A O 1
ATOM 1488 N N . LYS A 1 187 ? 1.275 -9.185 7.187 1.00 96.38 187 LYS A N 1
ATOM 1489 C CA . LYS A 1 187 ? 0.539 -8.178 6.405 1.00 96.38 187 LYS A CA 1
ATOM 1490 C C . LYS A 1 187 ? -0.074 -7.104 7.301 1.00 96.38 187 LYS A C 1
ATOM 1492 O O . LYS A 1 187 ? 0.021 -5.920 6.981 1.00 96.38 187 LYS A O 1
ATOM 1497 N N . PHE A 1 188 ? -0.672 -7.505 8.421 1.00 96.06 188 PHE A N 1
ATOM 1498 C CA . PHE A 1 188 ? -1.220 -6.580 9.411 1.00 96.06 188 PHE A CA 1
ATOM 1499 C C . PHE A 1 188 ? -0.124 -5.719 10.035 1.00 96.06 188 PHE A C 1
ATOM 1501 O O . PHE A 1 188 ? -0.234 -4.496 10.028 1.00 96.06 188 PHE A O 1
ATOM 1508 N N . ASN A 1 189 ? 0.969 -6.333 10.496 1.00 94.88 189 ASN A N 1
ATOM 1509 C CA . ASN A 1 189 ? 2.088 -5.607 11.097 1.00 94.88 189 ASN A CA 1
ATOM 1510 C C . ASN A 1 189 ? 2.703 -4.596 10.118 1.00 94.88 189 ASN A C 1
ATOM 1512 O O . ASN A 1 189 ? 2.979 -3.456 10.494 1.00 94.88 189 ASN A O 1
ATOM 1516 N N . LEU A 1 190 ? 2.861 -4.975 8.846 1.00 95.94 190 LEU A N 1
ATOM 1517 C CA . LEU A 1 190 ? 3.346 -4.074 7.805 1.00 95.94 190 LEU A CA 1
ATOM 1518 C C . LEU A 1 190 ? 2.375 -2.914 7.552 1.00 95.94 190 LEU A C 1
ATOM 1520 O O . LEU A 1 190 ? 2.817 -1.778 7.383 1.00 95.94 190 LEU A O 1
ATOM 1524 N N . LEU A 1 191 ? 1.065 -3.169 7.542 1.00 96.38 191 LEU A N 1
ATOM 1525 C CA . LEU A 1 191 ? 0.059 -2.121 7.365 1.00 96.38 191 LEU A CA 1
ATOM 1526 C C . LEU A 1 191 ? 0.073 -1.116 8.522 1.00 96.38 191 LEU A C 1
ATOM 1528 O O . LEU A 1 191 ? 0.051 0.092 8.280 1.00 96.38 191 LEU A O 1
ATOM 1532 N N . ILE A 1 192 ? 0.177 -1.601 9.763 1.00 94.50 192 ILE A N 1
ATOM 1533 C CA . ILE A 1 192 ? 0.355 -0.761 10.954 1.00 94.50 192 ILE A CA 1
ATOM 1534 C C . ILE A 1 192 ? 1.631 0.078 10.828 1.00 94.50 192 ILE A C 1
ATOM 1536 O O . ILE A 1 192 ? 1.583 1.295 10.996 1.00 94.50 192 ILE A O 1
ATOM 1540 N N . PHE A 1 193 ? 2.752 -0.536 10.447 1.00 94.44 193 PHE A N 1
ATOM 1541 C CA . PHE A 1 193 ? 4.013 0.176 10.242 1.00 94.44 193 PHE A CA 1
ATOM 1542 C C . PHE A 1 193 ? 3.903 1.262 9.159 1.00 94.44 193 PHE A C 1
ATOM 1544 O O . PHE A 1 193 ? 4.396 2.378 9.329 1.00 94.44 193 PHE A O 1
ATOM 1551 N N . MET A 1 194 ? 3.217 0.976 8.049 1.00 95.75 194 MET A N 1
ATOM 1552 C CA . MET A 1 194 ? 2.976 1.959 6.991 1.00 95.75 194 MET A CA 1
ATOM 1553 C C . MET A 1 194 ? 2.105 3.127 7.464 1.00 95.75 194 MET A C 1
ATOM 1555 O O . MET A 1 194 ? 2.384 4.262 7.079 1.00 95.75 194 MET A O 1
ATOM 1559 N N . LEU A 1 195 ? 1.088 2.879 8.296 1.00 94.56 195 LEU A N 1
ATOM 1560 C CA . LEU A 1 195 ? 0.268 3.931 8.909 1.00 94.56 195 LEU A CA 1
ATOM 1561 C C . LEU A 1 195 ? 1.084 4.802 9.863 1.00 94.56 195 LEU A C 1
ATOM 1563 O O . LEU A 1 195 ? 1.025 6.025 9.772 1.00 94.56 195 LEU A O 1
ATOM 1567 N N . GLN A 1 196 ? 1.886 4.190 10.733 1.00 92.00 196 GLN A N 1
ATOM 1568 C CA . GLN A 1 196 ? 2.771 4.921 11.640 1.00 92.00 196 GLN A CA 1
ATOM 1569 C C . GLN A 1 196 ? 3.758 5.796 10.862 1.00 92.00 196 GLN A C 1
ATOM 1571 O O . GLN A 1 196 ? 3.908 6.979 11.165 1.00 92.00 196 GLN A O 1
ATOM 1576 N N . LYS A 1 197 ? 4.366 5.253 9.797 1.00 93.31 197 LYS A N 1
ATOM 1577 C CA . LYS A 1 197 ? 5.239 6.023 8.902 1.00 93.31 197 LYS A CA 1
ATOM 1578 C C . LYS A 1 197 ? 4.483 7.164 8.214 1.00 93.31 197 LYS A C 1
ATOM 1580 O O . LYS A 1 197 ? 5.016 8.265 8.119 1.00 93.31 197 LYS A O 1
ATOM 1585 N N . LEU A 1 198 ? 3.252 6.931 7.754 1.00 94.50 198 LEU A N 1
ATOM 1586 C CA . LEU A 1 198 ? 2.415 7.964 7.140 1.00 94.50 198 LEU A CA 1
ATOM 1587 C C . LEU A 1 198 ? 2.153 9.113 8.116 1.00 94.50 198 LEU A C 1
ATOM 1589 O O . LEU A 1 198 ? 2.364 10.268 7.756 1.00 94.50 198 LEU A O 1
ATOM 1593 N N . TYR A 1 199 ? 1.746 8.806 9.347 1.00 92.38 199 TYR A N 1
ATOM 1594 C CA . TYR A 1 199 ? 1.496 9.820 10.368 1.00 92.38 199 TYR A CA 1
ATOM 1595 C C . TYR A 1 199 ? 2.767 10.559 10.778 1.00 92.38 199 TYR A C 1
ATOM 1597 O O . TYR A 1 199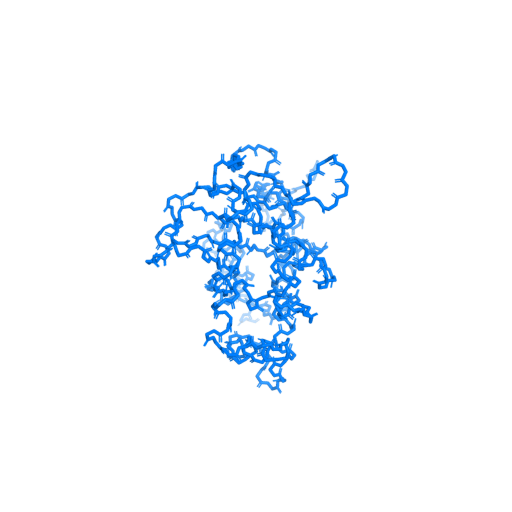 ? 2.728 11.777 10.893 1.00 92.38 199 TYR A O 1
ATOM 1605 N N . ALA A 1 200 ? 3.911 9.878 10.868 1.00 90.62 200 ALA A N 1
ATOM 1606 C CA . ALA A 1 200 ? 5.189 10.540 11.119 1.00 90.62 200 ALA A CA 1
ATOM 1607 C C . ALA A 1 200 ? 5.551 11.568 10.025 1.00 90.62 200 ALA A C 1
ATOM 1609 O O . ALA A 1 200 ? 6.067 12.645 10.320 1.00 90.62 200 ALA A O 1
ATOM 1610 N N . ILE A 1 201 ? 5.237 11.276 8.758 1.00 91.69 201 ILE A N 1
ATOM 1611 C CA . ILE A 1 201 ? 5.438 12.218 7.642 1.00 91.69 201 ILE A CA 1
ATOM 1612 C C . ILE A 1 201 ? 4.436 13.377 7.709 1.00 91.69 201 ILE A C 1
ATOM 1614 O O . ILE A 1 201 ? 4.781 14.516 7.397 1.00 91.69 201 ILE A O 1
ATOM 1618 N N . VAL A 1 202 ? 3.189 13.105 8.103 1.00 91.69 202 VAL A N 1
ATOM 1619 C CA . VAL A 1 202 ? 2.154 14.136 8.295 1.00 91.69 202 VAL A CA 1
ATOM 1620 C C . VAL A 1 202 ? 2.552 15.105 9.406 1.00 91.69 202 VAL A C 1
ATOM 1622 O O . VAL A 1 202 ? 2.469 16.314 9.200 1.00 91.69 202 VAL A O 1
ATOM 1625 N N . ASP A 1 203 ? 3.040 14.575 10.525 1.00 89.06 203 ASP A N 1
ATOM 1626 C CA . ASP A 1 203 ? 3.473 15.336 11.701 1.00 89.06 203 ASP A CA 1
ATOM 1627 C C . ASP A 1 203 ? 4.868 15.955 11.532 1.00 89.06 203 ASP A C 1
ATOM 1629 O O . ASP A 1 203 ? 5.369 16.605 12.444 1.00 89.06 203 ASP A O 1
ATOM 1633 N N . GLN A 1 204 ? 5.499 15.764 10.367 1.00 86.88 204 GLN A N 1
ATOM 1634 C CA . GLN A 1 204 ? 6.839 16.261 10.037 1.00 86.88 204 GLN A CA 1
ATOM 1635 C C . GLN A 1 204 ? 7.938 15.766 10.995 1.00 86.88 204 GLN A C 1
ATOM 1637 O O . GLN A 1 204 ? 9.024 16.339 11.052 1.00 86.88 204 GLN A O 1
ATOM 1642 N N . THR A 1 205 ? 7.685 14.674 11.720 1.00 85.88 205 THR A N 1
ATOM 1643 C CA . THR A 1 205 ? 8.681 14.004 12.569 1.00 85.88 205 THR A CA 1
ATOM 1644 C C . THR A 1 205 ? 9.593 13.087 11.754 1.00 85.88 205 THR A C 1
ATOM 1646 O O . THR A 1 205 ? 10.706 12.788 12.183 1.00 85.88 205 THR A O 1
ATOM 1649 N N . ALA A 1 206 ? 9.153 12.681 10.558 1.00 86.94 206 ALA A N 1
ATOM 1650 C CA . ALA A 1 206 ? 9.949 11.958 9.574 1.00 86.94 206 ALA A CA 1
ATOM 1651 C C . ALA A 1 206 ? 10.052 12.738 8.255 1.00 86.94 206 ALA A C 1
ATOM 1653 O O . ALA A 1 206 ? 9.079 13.331 7.781 1.00 86.94 206 ALA A O 1
ATOM 1654 N N . SER A 1 207 ? 11.230 12.699 7.631 1.00 90.44 207 SER A N 1
ATOM 1655 C CA . SER A 1 207 ? 11.441 13.280 6.307 1.00 90.44 207 SER A CA 1
ATOM 1656 C C . SER A 1 207 ? 10.863 12.383 5.200 1.00 90.44 207 SER A C 1
ATOM 1658 O O . SER A 1 207 ? 10.870 11.155 5.321 1.00 90.44 207 SER A O 1
ATOM 1660 N N . PRO A 1 208 ? 10.346 12.968 4.103 1.00 94.25 208 PRO A N 1
ATOM 1661 C CA . PRO A 1 208 ? 9.890 12.195 2.956 1.00 94.25 208 PRO A CA 1
ATOM 1662 C C . PRO A 1 208 ? 11.067 11.575 2.189 1.00 94.25 208 PRO A C 1
ATOM 1664 O O . PRO A 1 208 ? 12.139 12.166 2.054 1.00 94.25 208 PRO A O 1
ATOM 1667 N N . ASP A 1 209 ? 10.834 10.399 1.614 1.00 93.75 209 ASP A N 1
ATOM 1668 C CA . ASP A 1 209 ? 11.804 9.663 0.812 1.00 93.75 209 ASP A CA 1
ATOM 1669 C C . ASP A 1 209 ? 11.922 10.269 -0.595 1.00 93.75 209 ASP A C 1
ATOM 1671 O O . ASP A 1 209 ? 10.937 10.468 -1.315 1.00 93.75 209 ASP A O 1
ATOM 1675 N N . LYS A 1 210 ? 13.152 10.542 -1.038 1.00 91.56 210 LYS A N 1
ATOM 1676 C CA . LYS A 1 210 ? 13.406 11.119 -2.363 1.00 91.56 210 LYS A CA 1
ATOM 1677 C C . LYS A 1 210 ? 13.373 10.040 -3.445 1.00 91.56 210 LYS A C 1
ATOM 1679 O O . LYS A 1 210 ? 14.339 9.307 -3.605 1.00 91.56 210 LYS A O 1
ATOM 1684 N N . ALA A 1 211 ? 12.313 9.988 -4.250 1.00 87.12 211 ALA A N 1
ATOM 1685 C CA . ALA A 1 211 ? 12.151 8.969 -5.300 1.00 87.12 211 ALA A CA 1
ATOM 1686 C C . ALA A 1 211 ? 13.296 8.910 -6.340 1.00 87.12 211 ALA A C 1
ATOM 1688 O O . ALA A 1 211 ? 13.511 7.865 -6.954 1.00 87.12 211 ALA A O 1
ATOM 1689 N N . ASP A 1 212 ? 14.036 10.006 -6.518 1.00 88.50 212 ASP A N 1
ATOM 1690 C CA . ASP A 1 212 ? 15.165 10.090 -7.455 1.00 88.50 212 ASP A CA 1
ATOM 1691 C C . ASP A 1 212 ? 16.489 9.588 -6.862 1.00 88.50 212 ASP A C 1
ATOM 1693 O O . ASP A 1 212 ? 17.483 9.461 -7.575 1.00 88.50 212 ASP A O 1
ATOM 1697 N N . ALA A 1 213 ? 16.541 9.330 -5.552 1.00 92.19 213 ALA A N 1
ATOM 1698 C CA . ALA A 1 213 ? 17.740 8.801 -4.925 1.00 92.19 213 ALA A CA 1
ATOM 1699 C C . ALA A 1 213 ? 17.898 7.312 -5.257 1.00 92.19 213 ALA A C 1
ATOM 1701 O O . ALA A 1 213 ? 16.973 6.518 -5.077 1.00 92.19 213 ALA A O 1
ATOM 1702 N N . LEU A 1 214 ? 19.112 6.922 -5.661 1.00 92.12 214 LEU A N 1
ATOM 1703 C CA . LEU A 1 214 ? 19.444 5.540 -6.027 1.00 92.12 214 LEU A CA 1
ATOM 1704 C C . LEU A 1 214 ? 19.135 4.531 -4.906 1.00 92.12 214 LEU A C 1
ATOM 1706 O O . LEU A 1 214 ? 18.793 3.389 -5.187 1.00 92.12 214 LEU A O 1
ATOM 1710 N N . GLN A 1 215 ? 19.183 4.957 -3.638 1.00 93.25 215 GLN A N 1
ATOM 1711 C CA . GLN A 1 215 ? 18.843 4.128 -2.474 1.00 93.25 215 GLN A CA 1
ATOM 1712 C C . GLN A 1 215 ? 17.415 3.556 -2.520 1.00 93.25 215 GLN A C 1
ATOM 1714 O O . GLN A 1 215 ? 17.165 2.487 -1.951 1.00 93.25 215 GLN A O 1
ATOM 1719 N N . TYR A 1 216 ? 16.494 4.266 -3.178 1.00 94.12 216 TYR A N 1
ATOM 1720 C CA . TYR A 1 216 ? 15.075 3.926 -3.299 1.00 94.12 216 TYR A CA 1
ATOM 1721 C C . TYR A 1 216 ? 14.701 3.401 -4.685 1.00 94.12 216 TYR A C 1
ATOM 1723 O O . TYR A 1 216 ? 13.521 3.197 -4.982 1.00 94.12 216 TYR A O 1
ATOM 1731 N N . GLN A 1 217 ? 15.702 3.153 -5.522 1.00 94.19 217 GLN A N 1
ATOM 1732 C CA . GLN A 1 217 ? 15.532 2.636 -6.864 1.00 94.19 217 GLN A CA 1
ATOM 1733 C C . GLN A 1 217 ? 16.089 1.222 -6.971 1.00 94.19 217 GLN A C 1
ATOM 1735 O O . GLN A 1 217 ? 16.932 0.773 -6.197 1.00 94.19 217 GLN A O 1
ATOM 1740 N N . GLU A 1 218 ? 15.569 0.504 -7.948 1.00 93.50 218 GLU A N 1
ATOM 1741 C CA . GLU A 1 218 ? 15.986 -0.831 -8.315 1.00 93.50 218 GLU A CA 1
ATOM 1742 C C . GLU A 1 218 ? 16.013 -0.958 -9.835 1.00 93.50 218 GLU A C 1
ATOM 1744 O O . GLU A 1 218 ? 15.324 -0.244 -10.558 1.00 93.50 218 GLU A O 1
ATOM 1749 N N . VAL A 1 219 ? 16.811 -1.898 -10.320 1.00 92.88 219 VAL A N 1
ATOM 1750 C CA . VAL A 1 219 ? 17.007 -2.161 -11.731 1.00 92.88 219 VAL A CA 1
ATOM 1751 C C . VAL A 1 219 ? 16.226 -3.411 -12.155 1.00 92.88 219 VAL A C 1
ATOM 1753 O O . VAL A 1 219 ? 16.496 -4.513 -11.678 1.00 92.88 219 VAL A O 1
ATOM 1756 N N . LEU A 1 220 ? 15.274 -3.262 -13.080 1.00 90.75 220 LEU A N 1
ATOM 1757 C CA . LEU A 1 220 ? 14.582 -4.377 -13.724 1.00 90.75 220 LEU A CA 1
ATOM 1758 C C . LEU A 1 220 ? 15.399 -4.884 -14.914 1.00 90.75 220 LEU A C 1
ATOM 1760 O O . LEU A 1 220 ? 15.592 -4.184 -15.913 1.00 90.75 220 LEU A O 1
ATOM 1764 N N . LEU A 1 221 ? 15.843 -6.133 -14.802 1.00 91.94 221 LEU A N 1
ATOM 1765 C CA . LEU A 1 221 ? 16.596 -6.818 -15.844 1.00 91.94 221 LEU A CA 1
ATOM 1766 C C . LEU A 1 221 ? 15.668 -7.327 -16.963 1.00 91.94 221 LEU A C 1
ATOM 1768 O O . LEU A 1 221 ? 14.549 -7.766 -16.676 1.00 91.94 221 LEU A O 1
ATOM 1772 N N . PRO A 1 222 ? 16.141 -7.373 -18.224 1.00 90.38 222 PRO A N 1
ATOM 1773 C CA . PRO A 1 222 ? 15.380 -7.920 -19.349 1.00 90.38 222 PRO A CA 1
ATOM 1774 C C . PRO A 1 222 ? 14.832 -9.333 -19.127 1.00 90.38 222 PRO A C 1
ATOM 1776 O O . PRO A 1 222 ? 13.710 -9.624 -19.531 1.00 90.38 222 PRO A O 1
ATOM 1779 N N . GLY A 1 223 ? 15.596 -10.202 -18.455 1.00 89.25 223 GLY A N 1
ATOM 1780 C CA . GLY A 1 223 ? 15.155 -11.562 -18.137 1.00 89.25 223 GLY A CA 1
ATOM 1781 C C . GLY A 1 223 ? 13.910 -11.580 -17.246 1.00 89.25 223 GLY A C 1
ATOM 1782 O O . GLY A 1 223 ? 12.943 -12.261 -17.566 1.00 89.25 223 GLY A O 1
ATOM 1783 N N . HIS A 1 224 ? 13.887 -10.763 -16.186 1.00 89.75 224 HIS A N 1
ATOM 1784 C CA . HIS A 1 224 ? 12.719 -10.639 -15.305 1.00 89.75 224 HIS A CA 1
ATOM 1785 C C . HIS A 1 224 ? 11.505 -10.083 -16.050 1.00 89.75 224 HIS A C 1
ATOM 1787 O O . HIS A 1 224 ? 10.390 -10.559 -15.854 1.00 89.75 224 HIS A O 1
ATOM 1793 N N . LEU A 1 225 ? 11.724 -9.109 -16.939 1.00 86.69 225 LEU A N 1
ATOM 1794 C CA . LEU A 1 225 ? 10.661 -8.553 -17.771 1.00 86.69 225 LEU A CA 1
ATOM 1795 C C . LEU A 1 225 ? 10.015 -9.645 -18.639 1.00 86.69 225 LEU A C 1
ATOM 1797 O O . LEU A 1 225 ? 8.792 -9.757 -18.670 1.00 86.69 225 LEU A O 1
ATOM 1801 N N . ILE A 1 226 ? 10.824 -10.486 -19.289 1.00 87.75 226 ILE A N 1
ATOM 1802 C CA . ILE A 1 226 ? 10.338 -11.610 -20.102 1.00 87.75 226 ILE A CA 1
ATOM 1803 C C . ILE A 1 226 ? 9.564 -12.616 -19.246 1.00 87.75 226 ILE A C 1
ATOM 1805 O O . ILE A 1 226 ? 8.487 -13.040 -19.659 1.00 87.75 226 ILE A O 1
ATOM 1809 N N . THR A 1 227 ? 10.047 -12.956 -18.047 1.00 87.19 227 THR A N 1
ATOM 1810 C CA . THR A 1 227 ? 9.330 -13.845 -17.115 1.00 87.19 227 THR A CA 1
ATOM 1811 C C . THR A 1 227 ? 7.930 -13.321 -16.797 1.00 87.19 227 THR A C 1
ATOM 1813 O O . THR A 1 227 ? 6.951 -14.061 -16.916 1.00 87.19 227 THR A O 1
ATOM 1816 N N . VAL A 1 228 ? 7.812 -12.031 -16.466 1.00 84.94 228 VAL A N 1
ATOM 1817 C CA . VAL A 1 228 ? 6.519 -11.391 -16.184 1.00 84.94 228 VAL A CA 1
ATOM 1818 C C . VAL A 1 228 ? 5.606 -11.439 -17.413 1.00 84.94 228 VAL A C 1
ATOM 1820 O O . VAL A 1 228 ? 4.439 -11.813 -17.294 1.00 84.94 228 VAL A O 1
ATOM 1823 N N . PHE A 1 229 ? 6.127 -11.142 -18.607 1.00 82.81 229 PHE A N 1
ATOM 1824 C CA . PHE A 1 229 ? 5.348 -11.221 -19.848 1.00 82.81 229 PHE A CA 1
ATOM 1825 C C . PHE A 1 229 ? 4.855 -12.640 -20.154 1.00 82.81 229 PHE A C 1
ATOM 1827 O O . PHE A 1 229 ? 3.683 -12.828 -20.490 1.00 82.81 229 PHE A O 1
ATOM 1834 N N . LEU A 1 230 ? 5.716 -13.649 -20.015 1.00 84.94 230 LEU A N 1
ATOM 1835 C CA . LEU A 1 230 ? 5.349 -15.046 -20.248 1.00 84.94 230 LEU A CA 1
ATOM 1836 C C . LEU A 1 230 ? 4.270 -15.520 -19.268 1.00 84.94 230 LEU A C 1
ATOM 1838 O O . LEU A 1 230 ? 3.384 -16.274 -19.669 1.00 84.94 230 LEU A O 1
ATOM 1842 N N . LYS A 1 231 ? 4.295 -15.053 -18.013 1.00 79.62 231 LYS A N 1
ATOM 1843 C CA . LYS A 1 231 ? 3.239 -15.336 -17.028 1.00 79.62 231 LYS A CA 1
ATOM 1844 C C . LYS A 1 231 ? 1.899 -14.732 -17.452 1.00 79.62 231 LYS A C 1
ATOM 1846 O O . LYS A 1 231 ? 0.902 -15.447 -17.488 1.00 79.62 231 LYS A O 1
ATOM 1851 N N . VAL A 1 232 ? 1.877 -13.446 -17.808 1.00 71.31 232 VAL A N 1
ATOM 1852 C CA . VAL A 1 232 ? 0.646 -12.725 -18.193 1.00 71.31 232 VAL A CA 1
ATOM 1853 C C . VAL A 1 232 ? -0.000 -13.313 -19.450 1.00 71.31 232 VAL A C 1
ATOM 1855 O O . VAL A 1 232 ? -1.215 -13.268 -19.593 1.00 71.31 232 VAL A O 1
ATOM 1858 N N . THR A 1 233 ? 0.787 -13.905 -20.349 1.00 59.50 233 THR A N 1
ATOM 1859 C CA . THR A 1 233 ? 0.288 -14.430 -21.632 1.00 59.50 233 THR A CA 1
ATOM 1860 C C . THR A 1 233 ? -0.425 -15.789 -21.501 1.00 59.50 233 THR A C 1
ATOM 1862 O O . THR A 1 233 ? -1.084 -16.231 -22.442 1.00 59.50 233 THR A O 1
ATOM 1865 N N . LYS A 1 234 ? -0.357 -16.456 -20.337 1.00 50.19 234 LYS A N 1
ATOM 1866 C CA . LYS A 1 234 ? -0.952 -17.789 -20.132 1.00 50.19 234 LYS A CA 1
ATOM 1867 C C . LYS A 1 234 ? -2.496 -17.894 -20.183 1.00 50.19 234 LYS A C 1
ATOM 1869 O O . LYS A 1 234 ? -2.934 -19.016 -20.415 1.00 50.19 234 LYS A O 1
ATOM 1874 N N 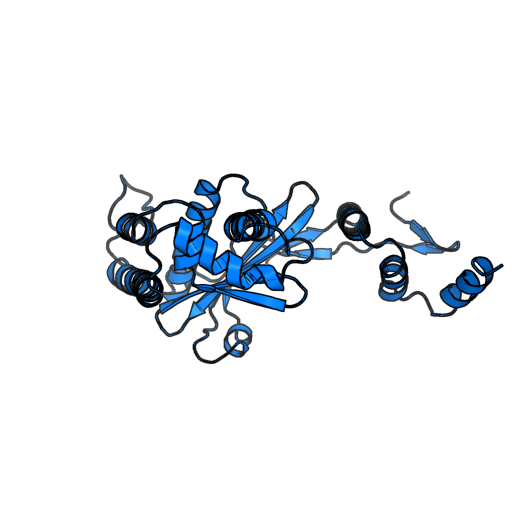. PRO A 1 235 ? -3.334 -16.836 -20.070 1.00 47.03 235 PRO A N 1
ATOM 1875 C CA . PRO A 1 235 ? -4.787 -16.988 -20.244 1.00 47.03 235 PRO A CA 1
ATOM 1876 C C . PRO A 1 235 ? -5.343 -16.583 -21.625 1.00 47.03 235 PRO A C 1
ATOM 1878 O O . PRO A 1 235 ? -6.497 -16.880 -21.913 1.00 47.03 235 PRO A O 1
ATOM 1881 N N . SER A 1 236 ? -4.601 -15.889 -22.499 1.00 40.75 236 SER A N 1
ATOM 1882 C CA . SER A 1 236 ? -5.152 -15.416 -23.791 1.00 40.75 236 SER A CA 1
ATOM 1883 C C . SER A 1 236 ? -4.063 -15.204 -24.851 1.00 40.75 236 SER A C 1
ATOM 1885 O O . SER A 1 236 ? -3.605 -14.098 -25.142 1.00 40.75 236 SER A O 1
ATOM 1887 N N . ALA A 1 237 ? -3.653 -16.314 -25.459 1.00 41.75 237 ALA A N 1
ATOM 1888 C CA . ALA A 1 237 ? -2.426 -16.470 -26.239 1.00 41.75 237 ALA A CA 1
ATOM 1889 C C . ALA A 1 237 ? -2.343 -15.763 -27.616 1.00 41.75 237 ALA A C 1
ATOM 1891 O O . ALA A 1 237 ? -1.418 -16.056 -28.364 1.00 41.75 237 ALA A O 1
ATOM 1892 N N . VAL A 1 238 ? -3.237 -14.840 -28.002 1.00 45.97 238 VAL A N 1
ATOM 1893 C CA . VAL A 1 238 ? -3.240 -14.328 -29.400 1.00 45.97 238 VAL A CA 1
ATOM 1894 C C . VAL A 1 238 ? -3.230 -12.800 -29.537 1.00 45.97 238 VAL A C 1
ATOM 1896 O O . VAL A 1 238 ? -2.677 -12.286 -30.503 1.00 45.97 238 VAL A O 1
ATOM 1899 N N . LYS A 1 239 ? -3.758 -12.028 -28.576 1.00 39.31 239 LYS A N 1
ATOM 1900 C CA . LYS A 1 239 ? -3.887 -10.561 -28.743 1.00 39.31 239 LYS A CA 1
ATOM 1901 C C . LYS A 1 239 ? -2.727 -9.735 -28.173 1.00 39.31 239 LYS A C 1
ATOM 1903 O O . LYS A 1 239 ? -2.484 -8.631 -28.655 1.00 39.31 239 LYS A O 1
ATOM 1908 N N . LEU A 1 240 ? -1.989 -10.246 -27.182 1.00 42.88 240 LEU A N 1
ATOM 1909 C CA . LEU A 1 240 ? -0.953 -9.461 -26.490 1.00 42.88 240 LEU A CA 1
ATOM 1910 C C . LEU A 1 240 ? 0.451 -9.593 -27.106 1.00 42.88 240 LEU A C 1
ATOM 1912 O O . LEU A 1 240 ? 1.252 -8.665 -27.012 1.00 42.88 240 LEU A O 1
ATOM 1916 N N . MET A 1 241 ? 0.736 -10.700 -27.802 1.00 40.31 241 MET A N 1
ATOM 1917 C CA . MET A 1 241 ? 1.978 -10.881 -28.574 1.00 40.31 241 MET A CA 1
ATOM 1918 C C . MET A 1 241 ? 2.111 -9.782 -29.643 1.00 40.31 241 MET A C 1
ATOM 1920 O O . MET A 1 241 ? 3.172 -9.189 -29.819 1.00 40.31 241 MET A O 1
ATOM 1924 N N . THR A 1 242 ? 0.994 -9.404 -30.264 1.00 43.94 242 THR A N 1
ATOM 1925 C CA . THR A 1 242 ? 0.873 -8.274 -31.193 1.00 43.94 242 THR A CA 1
ATOM 1926 C C . THR A 1 242 ? 1.208 -6.933 -30.533 1.00 43.94 242 THR A C 1
ATOM 1928 O O . THR A 1 242 ? 1.845 -6.070 -31.139 1.00 43.94 242 THR A O 1
ATOM 1931 N N . PHE A 1 243 ? 0.841 -6.771 -29.259 1.00 41.75 243 PHE A N 1
ATOM 1932 C CA . PHE A 1 243 ? 1.126 -5.574 -28.466 1.00 41.75 243 PHE A CA 1
ATOM 1933 C C . PHE A 1 243 ? 2.613 -5.468 -28.098 1.00 41.75 243 PHE A C 1
ATOM 1935 O O . PHE A 1 243 ? 3.176 -4.375 -28.139 1.00 41.75 243 PHE A O 1
ATOM 1942 N N . PHE A 1 244 ? 3.279 -6.598 -27.832 1.00 40.91 244 PHE A N 1
ATOM 1943 C CA . PHE A 1 244 ? 4.728 -6.659 -27.604 1.00 40.91 244 PHE A CA 1
ATOM 1944 C C . PHE A 1 244 ? 5.515 -6.175 -28.834 1.00 40.91 244 PHE A C 1
ATOM 1946 O O . PHE A 1 244 ? 6.450 -5.383 -28.711 1.00 40.91 244 PHE A O 1
ATOM 1953 N N . PHE A 1 245 ? 5.080 -6.563 -30.038 1.00 43.47 245 PHE A N 1
ATOM 1954 C CA . PHE A 1 245 ? 5.661 -6.073 -31.292 1.00 43.47 245 PHE A CA 1
ATOM 1955 C C . PHE A 1 245 ? 5.356 -4.583 -31.549 1.00 43.47 245 PHE A C 1
ATOM 1957 O O . PHE A 1 245 ? 6.228 -3.856 -32.033 1.00 43.47 245 PHE A O 1
ATOM 1964 N N . SER A 1 246 ? 4.171 -4.095 -31.165 1.00 37.03 246 SER A N 1
ATOM 1965 C CA . SER A 1 246 ? 3.785 -2.684 -31.324 1.00 37.03 246 SER A CA 1
ATOM 1966 C C . SER A 1 246 ? 4.498 -1.738 -30.343 1.00 37.03 246 SER A C 1
ATOM 1968 O O . SER A 1 246 ? 4.876 -0.630 -30.726 1.00 37.03 246 SER A O 1
ATOM 1970 N N . PHE A 1 247 ? 4.725 -2.155 -29.092 1.00 38.09 247 PHE A N 1
ATOM 1971 C CA . PHE A 1 247 ? 5.389 -1.338 -28.063 1.00 38.09 247 PHE A CA 1
ATOM 1972 C C . PHE A 1 247 ? 6.901 -1.179 -28.319 1.00 38.09 247 PHE A C 1
ATOM 1974 O O . PHE A 1 247 ? 7.506 -0.184 -27.928 1.00 38.09 247 PHE A O 1
ATOM 1981 N N . LEU A 1 248 ? 7.509 -2.112 -29.063 1.00 40.66 248 LEU A N 1
ATOM 1982 C CA . LEU A 1 248 ? 8.916 -2.077 -29.487 1.00 40.66 248 LEU A CA 1
ATOM 1983 C C . LEU A 1 248 ? 9.189 -1.221 -30.746 1.00 40.66 248 LEU A C 1
ATOM 1985 O O . LEU A 1 248 ? 10.281 -1.321 -31.310 1.00 40.66 248 LEU A O 1
ATOM 1989 N N . LYS A 1 249 ? 8.240 -0.379 -31.201 1.00 38.66 249 LYS A N 1
ATOM 1990 C CA . LYS A 1 249 ? 8.345 0.414 -32.450 1.00 38.66 249 LYS A CA 1
ATOM 1991 C C . LYS A 1 249 ? 8.823 -0.450 -33.630 1.00 38.66 249 LYS A C 1
ATOM 1993 O O . LYS A 1 249 ? 9.810 -0.158 -34.304 1.00 38.66 249 LYS A O 1
ATOM 1998 N N . ILE A 1 250 ? 8.136 -1.560 -33.878 1.00 41.72 250 ILE A N 1
ATOM 1999 C CA . ILE A 1 250 ? 8.310 -2.316 -35.120 1.00 41.72 250 ILE A CA 1
ATOM 2000 C C . ILE A 1 250 ? 7.317 -1.736 -36.114 1.00 41.72 250 ILE A C 1
ATOM 2002 O O . ILE A 1 250 ? 6.113 -1.807 -35.893 1.00 41.72 250 ILE A O 1
ATOM 2006 N N . ASN A 1 251 ? 7.840 -1.106 -37.171 1.00 31.23 251 ASN A N 1
ATOM 2007 C CA . ASN A 1 251 ? 7.041 -0.569 -38.268 1.00 31.23 251 ASN A CA 1
ATOM 2008 C C . ASN A 1 251 ? 5.978 -1.588 -38.708 1.00 31.23 251 ASN A C 1
ATOM 2010 O O . ASN A 1 251 ? 6.271 -2.770 -38.904 1.00 31.23 251 ASN A O 1
ATOM 2014 N N . SER A 1 252 ? 4.762 -1.080 -38.893 1.00 35.22 252 SER A N 1
ATOM 2015 C CA . SER A 1 252 ? 3.489 -1.752 -39.195 1.00 35.22 252 SER A CA 1
ATOM 2016 C C . SER A 1 252 ? 3.482 -2.727 -40.386 1.00 35.22 252 SER A C 1
ATOM 2018 O O . SER A 1 252 ? 2.483 -3.394 -40.629 1.00 35.22 252 SER A O 1
ATOM 2020 N N . ILE A 1 253 ? 4.591 -2.861 -41.111 1.00 39.25 253 ILE A N 1
ATOM 2021 C CA . ILE A 1 253 ? 4.693 -3.598 -42.376 1.00 39.25 253 ILE A CA 1
ATOM 2022 C C . ILE A 1 253 ? 4.968 -5.097 -42.155 1.00 39.25 253 ILE A C 1
ATOM 2024 O O . ILE A 1 253 ? 4.516 -5.933 -42.935 1.00 39.25 253 ILE A O 1
ATOM 2028 N N . VAL A 1 254 ? 5.651 -5.480 -41.068 1.00 40.81 254 VAL A N 1
ATOM 2029 C CA . VAL A 1 254 ? 5.929 -6.905 -40.775 1.00 40.81 254 VAL A CA 1
ATOM 2030 C C . VAL A 1 254 ? 4.658 -7.641 -40.332 1.00 40.81 254 VAL A C 1
ATOM 2032 O O . VAL A 1 254 ? 4.493 -8.826 -40.609 1.00 40.81 254 VAL A O 1
ATOM 2035 N N . LEU A 1 255 ? 3.723 -6.921 -39.714 1.00 36.88 255 LEU A N 1
ATOM 2036 C CA . LEU A 1 255 ? 2.483 -7.472 -39.172 1.00 36.88 255 LEU A CA 1
ATOM 2037 C C . LEU A 1 255 ? 1.481 -7.880 -40.269 1.00 36.88 255 LEU A C 1
ATOM 2039 O O . LEU A 1 255 ? 0.802 -8.895 -40.132 1.00 36.88 255 LEU A O 1
ATOM 2043 N N . GLN A 1 256 ? 1.445 -7.154 -41.393 1.00 35.31 256 GLN A N 1
ATOM 2044 C CA . GLN A 1 256 ? 0.606 -7.507 -42.548 1.00 35.31 256 GLN A CA 1
ATOM 2045 C C . GLN A 1 256 ? 1.099 -8.763 -43.281 1.00 35.31 256 GLN A C 1
ATOM 2047 O O . GLN A 1 256 ? 0.283 -9.566 -43.722 1.00 35.31 256 GLN A O 1
ATOM 2052 N N . LYS A 1 257 ? 2.421 -8.977 -43.363 1.00 36.47 257 LYS A N 1
ATOM 2053 C CA . LYS A 1 257 ? 3.005 -10.140 -44.058 1.00 36.47 257 LYS A CA 1
ATOM 2054 C C . LYS A 1 257 ? 2.819 -11.468 -43.316 1.00 36.47 257 LYS A C 1
ATOM 2056 O O . LYS A 1 257 ? 2.793 -12.518 -43.950 1.00 36.47 257 LYS A O 1
ATOM 2061 N N . TRP A 1 258 ? 2.668 -11.434 -41.993 1.00 35.28 258 TRP A N 1
ATOM 2062 C CA . TRP A 1 258 ? 2.406 -12.636 -41.194 1.00 35.28 258 TRP A CA 1
ATOM 2063 C C . TRP A 1 258 ? 0.922 -13.019 -41.167 1.00 35.28 258 TRP A C 1
ATOM 2065 O O . TRP A 1 258 ? 0.598 -14.204 -41.178 1.00 35.28 258 TRP A O 1
ATOM 2075 N N . HIS A 1 259 ? 0.014 -12.040 -41.237 1.00 33.03 259 HIS A N 1
ATOM 2076 C CA . HIS A 1 259 ? -1.427 -12.298 -41.326 1.00 33.03 259 HIS A CA 1
ATOM 2077 C C . HIS A 1 259 ? -1.824 -13.008 -42.637 1.00 33.03 259 HIS A C 1
ATOM 2079 O O . HIS A 1 259 ? -2.783 -13.774 -42.652 1.00 33.03 259 HIS A O 1
ATOM 2085 N N . SER A 1 260 ? -1.066 -12.809 -43.724 1.00 35.34 260 SER A N 1
ATOM 2086 C CA . SER A 1 260 ? -1.261 -13.526 -44.994 1.00 35.34 260 SER A CA 1
ATOM 2087 C C . SER A 1 260 ? -0.693 -14.950 -45.012 1.00 35.34 260 SER A C 1
ATOM 2089 O O . SER A 1 260 ? -1.107 -15.734 -45.854 1.00 35.34 260 SER A O 1
ATOM 2091 N N . MET A 1 261 ? 0.234 -15.302 -44.111 1.00 34.34 261 MET A N 1
ATOM 2092 C CA . MET A 1 261 ? 0.810 -16.660 -44.029 1.00 34.34 261 MET A CA 1
ATOM 2093 C C . MET A 1 261 ? 0.043 -17.600 -43.091 1.00 34.34 261 MET A C 1
ATOM 2095 O O . MET A 1 261 ? 0.235 -18.803 -43.173 1.00 34.34 261 MET A O 1
ATOM 2099 N N . LEU A 1 262 ? -0.803 -17.070 -42.202 1.00 33.94 262 LEU A N 1
ATOM 2100 C CA . LEU A 1 262 ? -1.623 -17.863 -41.271 1.00 33.94 262 LEU A CA 1
ATOM 2101 C C . LEU A 1 262 ? -3.079 -18.045 -41.739 1.00 33.94 262 LEU A C 1
ATOM 2103 O O . LEU A 1 262 ? -3.837 -18.767 -41.101 1.00 33.94 262 LEU A O 1
ATOM 2107 N N . CYS A 1 263 ? -3.479 -17.380 -42.827 1.00 35.56 263 CYS A N 1
ATOM 2108 C CA . CYS A 1 263 ? -4.774 -17.561 -43.501 1.00 35.56 263 CYS A CA 1
ATOM 2109 C C . CYS A 1 263 ? -4.645 -18.320 -44.838 1.00 35.56 263 CYS A C 1
ATOM 2111 O O . CYS A 1 263 ? -5.563 -18.259 -45.655 1.00 35.56 263 CYS A O 1
ATOM 2113 N N . ALA A 1 264 ? -3.517 -19.003 -45.058 1.00 34.28 264 ALA A N 1
ATOM 2114 C CA . ALA A 1 264 ? -3.284 -19.924 -46.166 1.00 34.28 264 ALA A CA 1
ATOM 2115 C C . ALA A 1 264 ? -3.005 -21.326 -45.616 1.00 34.28 264 ALA A C 1
ATOM 2117 O O . ALA A 1 264 ? -2.326 -21.404 -44.565 1.00 34.28 264 ALA A O 1
#